Protein AF-0000000080285100 (afdb_homodimer)

Organism: Amycolatopsis orientalis (NCBI:txid31958)

Solvent-accessible surface area (backbone atoms only — not comparable to full-atom values): 20092 Å² total; per-residue (Å²): 123,63,63,65,52,51,52,46,51,37,67,71,36,55,68,57,44,50,50,52,52,52,50,51,52,49,51,52,52,52,50,51,52,36,52,51,51,33,49,56,53,40,70,64,38,73,32,70,24,59,34,95,81,46,25,34,36,27,28,20,37,60,83,51,47,75,78,46,59,47,65,32,79,60,44,73,74,43,55,62,70,54,43,34,51,50,49,54,51,20,46,50,55,18,34,23,49,33,34,60,53,48,50,50,47,42,40,73,52,50,50,79,58,61,50,66,63,49,51,51,56,40,49,52,39,34,68,76,28,53,66,69,76,63,75,59,67,72,69,70,70,66,70,76,72,73,75,72,77,78,64,73,76,75,80,81,74,78,77,77,81,75,79,78,75,82,80,81,82,74,82,80,80,135,124,63,63,64,53,53,53,45,50,38,67,70,37,55,67,59,44,50,51,51,50,51,52,50,52,49,50,52,51,52,51,52,51,36,52,50,50,32,48,55,52,40,70,64,39,71,32,70,25,58,34,94,81,47,24,34,35,27,29,21,35,61,83,51,46,76,78,44,60,48,63,33,79,58,45,73,74,43,55,62,69,55,44,34,50,50,48,55,50,21,46,50,54,18,32,23,50,34,33,60,53,47,50,49,47,42,41,73,53,51,48,78,57,62,51,66,62,48,51,51,55,40,50,53,40,33,69,76,28,52,68,69,76,62,74,62,66,73,69,72,70,68,69,78,72,74,75,73,74,78,65,74,76,71,80,79,71,76,76,76,78,75,79,77,74,79,78,78,82,81,79,86,83,135

Structure (mmCIF, N/CA/C/O backbone):
data_AF-0000000080285100-model_v1
#
loop_
_entity.id
_entity.type
_entity.pdbx_description
1 polymer 'YbaB/EbfC family DNA-binding protein'
#
loop_
_atom_site.group_PDB
_atom_site.id
_atom_site.type_symbol
_atom_site.label_atom_id
_atom_site.label_alt_id
_atom_site.label_comp_id
_atom_site.label_asym_id
_atom_site.label_entity_id
_atom_site.label_seq_id
_atom_site.pdbx_PDB_ins_code
_atom_site.Cartn_x
_atom_site.Cartn_y
_atom_site.Cartn_z
_atom_site.occupancy
_atom_site.B_iso_or_equiv
_atom_site.auth_seq_id
_atom_site.auth_comp_id
_atom_site.auth_asym_id
_atom_site.auth_atom_id
_atom_site.pdbx_PDB_model_num
ATOM 1 N N . MET A 1 1 ? -11.031 41.938 15.016 1 40.19 1 MET A N 1
ATOM 2 C CA . MET A 1 1 ? -11.031 42.688 16.266 1 40.19 1 MET A CA 1
ATOM 3 C C . MET A 1 1 ? -11.477 41.781 17.438 1 40.19 1 MET A C 1
ATOM 5 O O . MET A 1 1 ? -11.758 42.281 18.516 1 40.19 1 MET A O 1
ATOM 9 N N . THR A 1 2 ? -12.039 40.688 17.047 1 54.47 2 THR A N 1
ATOM 10 C CA . THR A 1 2 ? -12.531 39.625 17.891 1 54.47 2 THR A CA 1
ATOM 11 C C . THR A 1 2 ? -11.391 38.969 18.672 1 54.47 2 THR A C 1
ATOM 13 O O . THR A 1 2 ? -11.633 38.219 19.609 1 54.47 2 THR A O 1
ATOM 16 N N . GLY A 1 3 ? -10.227 39.25 18.203 1 52.66 3 GLY A N 1
ATOM 17 C CA . GLY A 1 3 ? -9.133 38.594 18.891 1 52.66 3 GLY A CA 1
ATOM 18 C C . GLY A 1 3 ? -8.945 39.031 20.328 1 52.66 3 GLY A C 1
ATOM 19 O O . GLY A 1 3 ? -8.812 38.219 21.234 1 52.66 3 GLY A O 1
ATOM 20 N N . ALA A 1 4 ? -8.812 40.344 20.516 1 61.62 4 ALA A N 1
ATOM 21 C CA . ALA A 1 4 ? -8.5 40.938 21.812 1 61.62 4 ALA A CA 1
ATOM 22 C C . ALA A 1 4 ? -9.656 40.75 22.797 1 61.62 4 ALA A C 1
ATOM 24 O O . ALA A 1 4 ? -9.445 40.5 23.969 1 61.62 4 ALA A O 1
ATOM 25 N N . ASN A 1 5 ? -10.844 40.844 22.25 1 61.03 5 ASN A N 1
ATOM 26 C CA . ASN A 1 5 ? -12.016 40.688 23.094 1 61.03 5 ASN A CA 1
ATOM 27 C C . ASN A 1 5 ? -12.203 39.219 23.516 1 61.03 5 ASN A C 1
ATOM 29 O O . ASN A 1 5 ? -12.648 38.938 24.625 1 61.03 5 ASN A O 1
ATOM 33 N N . GLY A 1 6 ? -11.891 38.25 22.641 1 59.62 6 GLY A N 1
ATOM 34 C CA . GLY A 1 6 ? -11.977 36.844 23 1 59.62 6 GLY A CA 1
ATOM 35 C C . GLY A 1 6 ? -11.031 36.438 24.125 1 59.62 6 GLY A C 1
ATOM 36 O O . GLY A 1 6 ? -11.445 35.781 25.078 1 59.62 6 GLY A O 1
ATOM 37 N N . LEU A 1 7 ? -9.781 36.938 24.047 1 63.34 7 LEU A N 1
ATOM 38 C CA . LEU A 1 7 ? -8.836 36.75 25.141 1 63.34 7 LEU A CA 1
ATOM 39 C C . LEU A 1 7 ? -9.289 37.531 26.391 1 63.34 7 LEU A C 1
ATOM 41 O O . LEU A 1 7 ? -9.109 37.031 27.5 1 63.34 7 LEU A O 1
ATOM 45 N N . GLY A 1 8 ? -9.742 38.625 26.125 1 69.19 8 GLY A N 1
ATOM 46 C CA . GLY A 1 8 ? -10.266 39.406 27.25 1 69.19 8 GLY A CA 1
ATOM 47 C C . GLY A 1 8 ? -11.391 38.688 27.984 1 69.19 8 GLY A C 1
ATOM 48 O O . GLY A 1 8 ? -11.422 38.688 29.219 1 69.19 8 GLY A O 1
ATOM 49 N N . GLU A 1 9 ? -12.312 38.188 27.203 1 65.62 9 GLU A N 1
ATOM 50 C CA . GLU A 1 9 ? -13.414 37.438 27.797 1 65.62 9 GLU A CA 1
ATOM 51 C C . GLU A 1 9 ? -12.914 36.156 28.438 1 65.62 9 GLU A C 1
ATOM 53 O O . GLU A 1 9 ? -13.406 35.75 29.484 1 65.62 9 GLU A O 1
ATOM 58 N N . LEU A 1 10 ? -11.891 35.469 27.891 1 64.62 10 LEU A N 1
ATOM 59 C CA . LEU A 1 10 ? -11.258 34.312 28.484 1 64.62 10 LEU A CA 1
ATOM 60 C C . LEU A 1 10 ? -10.555 34.656 29.797 1 64.62 10 LEU A C 1
ATOM 62 O O . LEU A 1 10 ? -10.586 33.875 30.75 1 64.62 10 LEU A O 1
ATOM 66 N N . MET A 1 11 ? -10.047 35.875 29.703 1 70.56 11 MET A N 1
ATOM 67 C CA . MET A 1 11 ? -9.383 36.406 30.891 1 70.56 11 MET A CA 1
ATOM 68 C C . MET A 1 11 ? -10.398 36.844 31.938 1 70.56 11 MET A C 1
ATOM 70 O O . MET A 1 11 ? -10.117 36.844 33.125 1 70.56 11 MET A O 1
ATOM 74 N N . ARG A 1 12 ? -11.648 37.125 31.438 1 75.69 12 ARG A N 1
ATOM 75 C CA . ARG A 1 12 ? -12.656 37.656 32.344 1 75.69 12 ARG A CA 1
ATOM 76 C C . ARG A 1 12 ? -13.305 36.531 33.156 1 75.69 12 ARG A C 1
ATOM 78 O O . ARG A 1 12 ? -13.656 36.719 34.312 1 75.69 12 ARG A O 1
ATOM 85 N N . ASP A 1 13 ? -13.383 35.188 32.469 1 86.94 13 ASP A N 1
ATOM 86 C CA . ASP A 1 13 ? -13.969 34.062 33.125 1 86.94 13 ASP A CA 1
ATOM 87 C C . ASP A 1 13 ? -13.094 32.812 32.969 1 86.94 13 ASP A C 1
ATOM 89 O O . ASP A 1 13 ? -13.398 31.938 32.125 1 86.94 13 ASP A O 1
ATOM 93 N N . PRO A 1 14 ? -12.031 32.75 33.719 1 87.12 14 PRO A N 1
ATOM 94 C CA . PRO A 1 14 ? -11.055 31.656 33.625 1 87.12 14 PRO A CA 1
ATOM 95 C C . PRO A 1 14 ? -11.688 30.281 33.812 1 87.12 14 PRO A C 1
ATOM 97 O O . PRO A 1 14 ? -11.25 29.312 33.188 1 87.12 14 PRO A O 1
ATOM 100 N N . ASP A 1 15 ? -12.797 30.312 34.594 1 90.25 15 ASP A N 1
ATOM 101 C CA . ASP A 1 15 ? -13.469 29.047 34.812 1 90.25 15 ASP A CA 1
ATOM 102 C C . ASP A 1 15 ? -14.164 28.547 33.531 1 90.25 15 ASP A C 1
ATOM 104 O O . ASP A 1 15 ? -14.117 27.359 33.219 1 90.25 15 ASP A O 1
ATOM 108 N N . GLU A 1 16 ? -14.734 29.453 32.781 1 90.12 16 GLU A N 1
ATOM 109 C CA . GLU A 1 16 ? -15.406 29.094 31.531 1 90.12 16 GLU A CA 1
ATOM 110 C C . GLU A 1 16 ? -14.398 28.703 30.469 1 90.12 16 GLU A C 1
ATOM 112 O O . GLU A 1 16 ? -14.633 27.766 29.703 1 90.12 16 GLU A O 1
ATOM 117 N N . ALA A 1 17 ? -13.305 29.359 30.531 1 89.12 17 ALA A N 1
ATOM 118 C CA . ALA A 1 17 ? -12.242 29.047 29.578 1 89.12 17 ALA A CA 1
ATOM 119 C C . ALA A 1 17 ? -11.695 27.641 29.812 1 89.12 17 ALA A C 1
ATOM 121 O O . ALA A 1 17 ? -11.461 26.891 28.875 1 89.12 17 ALA A O 1
ATOM 122 N N . GLN A 1 18 ? -11.641 27.359 31.125 1 91.5 18 GLN A N 1
ATOM 123 C CA . GLN A 1 18 ? -11.156 26.031 31.484 1 91.5 18 GLN A CA 1
ATOM 124 C C . GLN A 1 18 ? -12.148 24.953 31.078 1 91.5 18 GLN A C 1
ATOM 126 O O . GLN A 1 18 ? -11.75 23.891 30.578 1 91.5 18 GLN A O 1
ATOM 131 N N . ARG A 1 19 ? -13.406 25.234 31.172 1 92.06 19 ARG A N 1
ATOM 132 C CA . ARG A 1 19 ? -14.445 24.266 30.797 1 92.06 19 ARG A CA 1
ATOM 133 C C . ARG A 1 19 ? -14.469 24.031 29.297 1 92.06 19 ARG A C 1
AT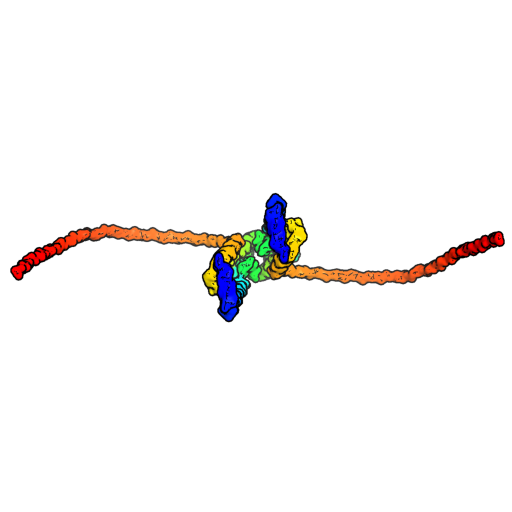OM 135 O O . ARG A 1 19 ? -14.609 22.891 28.844 1 92.06 19 ARG A O 1
ATOM 142 N N . LYS A 1 20 ? -14.289 25.094 28.562 1 91.62 20 LYS A N 1
ATOM 143 C CA . LYS A 1 20 ? -14.273 24.969 27.109 1 91.62 20 LYS A CA 1
ATOM 144 C C . LYS A 1 20 ? -13.055 24.188 26.641 1 91.62 20 LYS A C 1
ATOM 146 O O . LYS A 1 20 ? -13.148 23.375 25.703 1 91.62 20 LYS A O 1
ATOM 151 N N . LEU A 1 21 ? -11.922 24.406 27.281 1 93.12 21 LEU A N 1
ATOM 152 C CA . LEU A 1 21 ? -10.703 23.656 26.953 1 93.12 21 LEU A CA 1
ATOM 153 C C . LEU A 1 21 ? -10.875 22.172 27.266 1 93.12 21 LEU A C 1
ATOM 155 O O . LEU A 1 21 ? -10.43 21.328 26.484 1 93.12 21 LEU A O 1
ATOM 159 N N . ASP A 1 22 ? -11.516 21.922 28.375 1 94.5 22 ASP A N 1
ATOM 160 C CA . ASP A 1 22 ? -11.766 20.531 28.766 1 94.5 22 ASP A CA 1
ATOM 161 C C . ASP A 1 22 ? -12.688 19.828 27.766 1 94.5 22 ASP A C 1
ATOM 163 O O . ASP A 1 22 ? -12.453 18.672 27.406 1 94.5 22 ASP A O 1
ATOM 167 N N . GLN A 1 23 ? -13.648 20.594 27.312 1 93.56 23 GLN A N 1
ATOM 168 C CA . GLN A 1 23 ? -14.586 20.031 26.344 1 93.56 23 GLN A CA 1
ATOM 169 C C . GLN A 1 23 ? -13.891 19.781 25 1 93.56 23 GLN A C 1
ATOM 171 O O . GLN A 1 23 ? -14.148 18.766 24.359 1 93.56 23 GLN A O 1
ATOM 176 N N . TRP A 1 24 ? -13.039 20.672 24.641 1 93.19 24 TRP A N 1
ATOM 177 C CA . TRP A 1 24 ? -12.281 20.516 23.391 1 93.19 24 TRP A CA 1
ATOM 178 C C . TRP A 1 24 ? -11.352 19.297 23.469 1 93.19 24 TRP A C 1
ATOM 180 O O . TRP A 1 24 ? -11.297 18.5 22.547 1 93.19 24 TRP A O 1
ATOM 190 N N . ALA A 1 25 ? -10.711 19.078 24.578 1 94.81 25 ALA A N 1
ATOM 191 C CA . ALA A 1 25 ? -9.797 17.953 24.797 1 94.81 25 ALA A CA 1
ATOM 192 C C . ALA A 1 25 ? -10.547 16.625 24.75 1 94.81 25 ALA A C 1
ATOM 194 O O . ALA A 1 25 ? -10.062 15.656 24.156 1 94.81 25 ALA A O 1
ATOM 195 N N . GLU A 1 26 ? -11.695 16.688 25.312 1 94.44 26 GLU A N 1
ATOM 196 C CA . GLU A 1 26 ? -12.516 15.484 25.312 1 94.44 26 GLU A CA 1
ATOM 197 C C . GLU A 1 26 ? -12.992 15.148 23.906 1 94.44 26 GLU A C 1
ATOM 199 O O . GLU A 1 26 ? -13.023 13.977 23.516 1 94.44 26 GLU A O 1
ATOM 204 N N . GLY A 1 27 ? -13.367 16.188 23.172 1 92.19 27 GLY A N 1
ATOM 205 C CA . GLY A 1 27 ? -13.766 16 21.781 1 92.19 27 GLY A CA 1
ATOM 206 C C . GLY A 1 27 ? -12.664 15.422 20.922 1 92.19 27 GLY A C 1
ATOM 207 O O . GLY A 1 27 ? -12.898 14.508 20.125 1 92.19 27 GLY A O 1
ATOM 208 N N . LEU A 1 28 ? -11.477 15.906 21.156 1 93.12 28 LEU A N 1
ATOM 209 C CA . LEU A 1 28 ? -10.328 15.414 20.406 1 93.12 28 LEU A CA 1
ATOM 210 C C . LEU A 1 28 ? -10.023 13.969 20.766 1 93.12 28 LEU A C 1
ATOM 212 O O . LEU A 1 28 ? -9.695 13.164 19.891 1 93.12 28 LEU A O 1
ATOM 216 N N . GLN A 1 29 ? -10.133 13.664 22.016 1 94.75 29 GLN A N 1
ATOM 217 C CA . GLN A 1 29 ? -9.883 12.297 22.469 1 94.75 29 GLN A CA 1
ATOM 218 C C . GLN A 1 29 ? -10.906 11.328 21.891 1 94.75 29 GLN A C 1
ATOM 220 O O . GLN A 1 29 ? -10.555 10.234 21.453 1 94.75 29 GLN A O 1
ATOM 225 N N . ASN A 1 30 ? -12.117 11.789 21.875 1 93.75 30 ASN A N 1
ATOM 226 C CA . ASN A 1 30 ? -13.172 10.961 21.297 1 93.75 30 ASN A CA 1
ATOM 227 C C . ASN A 1 30 ? -12.953 10.719 19.812 1 93.75 30 ASN A C 1
ATOM 229 O O . ASN A 1 30 ? -13.148 9.609 19.312 1 93.75 30 ASN A O 1
ATOM 233 N N . LYS A 1 31 ? -12.586 11.719 19.125 1 91.5 31 LYS A N 1
ATOM 234 C CA . LYS A 1 31 ? -12.289 11.602 17.703 1 91.5 31 LYS A CA 1
ATOM 235 C C . LYS A 1 31 ? -11.109 10.664 17.469 1 91.5 31 LYS A C 1
ATOM 237 O O . LYS A 1 31 ? -11.164 9.805 16.578 1 91.5 31 LYS A O 1
ATOM 242 N N . ALA A 1 32 ? -10.078 10.773 18.25 1 93.88 32 ALA A N 1
ATOM 243 C CA . ALA A 1 32 ? -8.906 9.914 18.125 1 93.88 32 ALA A CA 1
ATOM 244 C C . ALA A 1 32 ? -9.273 8.445 18.328 1 93.88 32 ALA A C 1
ATOM 246 O O . ALA A 1 32 ? -8.758 7.574 17.625 1 93.88 32 ALA A O 1
ATOM 247 N N . GLU A 1 33 ? -10.141 8.195 19.203 1 95.12 33 GLU A N 1
ATOM 248 C CA . GLU A 1 33 ? -10.555 6.82 19.484 1 95.12 33 GLU A CA 1
ATOM 249 C C . GLU A 1 33 ? -11.359 6.242 18.312 1 95.12 33 GLU A C 1
ATOM 251 O O . GLU A 1 33 ? -11.219 5.062 17.984 1 95.12 33 GLU A O 1
ATOM 256 N N . ARG A 1 34 ? -12.141 7.113 17.719 1 93.81 34 ARG A N 1
ATOM 257 C CA . ARG A 1 34 ? -12.938 6.652 16.578 1 93.81 34 ARG A CA 1
ATOM 258 C C . ARG A 1 34 ? -12.039 6.352 15.383 1 93.81 34 ARG A C 1
ATOM 260 O O . ARG A 1 34 ? -12.258 5.367 14.672 1 93.81 34 ARG A O 1
ATOM 267 N N . TYR A 1 35 ? -11.086 7.141 15.148 1 93.94 35 TYR A N 1
ATOM 268 C CA . TYR A 1 35 ? -10.141 6.895 14.07 1 93.94 35 TYR A CA 1
ATOM 269 C C . TYR A 1 35 ? -9.344 5.617 14.32 1 93.94 35 TYR A C 1
ATOM 271 O O . TYR A 1 35 ? -9.086 4.848 13.391 1 93.94 35 TYR A O 1
ATOM 279 N N . ALA A 1 36 ? -8.961 5.418 15.57 1 95.69 36 ALA A N 1
ATOM 280 C CA . ALA A 1 36 ? -8.227 4.203 15.922 1 95.69 36 ALA A CA 1
ATOM 281 C C . ALA A 1 36 ? -9.078 2.961 15.68 1 95.69 36 ALA A C 1
ATOM 283 O O . ALA A 1 36 ? -8.578 1.952 15.172 1 95.69 36 ALA A O 1
ATOM 284 N N . ALA A 1 37 ? -10.289 3.086 15.953 1 95.62 37 ALA A N 1
ATOM 285 C CA . ALA A 1 37 ? -11.203 1.969 15.727 1 95.62 37 ALA A CA 1
ATOM 286 C C . ALA A 1 37 ? -11.383 1.697 14.234 1 95.62 37 ALA A C 1
ATOM 288 O O . ALA A 1 37 ? -11.406 0.541 13.805 1 95.62 37 ALA A O 1
ATOM 289 N N . ALA A 1 38 ? -11.516 2.762 13.438 1 94.81 38 ALA A N 1
ATOM 290 C CA . ALA A 1 38 ? -11.617 2.621 11.984 1 94.81 38 ALA A CA 1
ATOM 291 C C . ALA A 1 38 ? -10.375 1.958 11.406 1 94.81 38 ALA A C 1
ATOM 293 O O . ALA A 1 38 ? -10.469 1.099 10.531 1 94.81 38 ALA A O 1
ATOM 294 N N . GLN A 1 39 ? -9.266 2.357 11.914 1 95.25 39 GLN A N 1
ATOM 295 C CA . GLN A 1 39 ? -8 1.787 11.461 1 95.25 39 GLN A CA 1
ATOM 296 C C . GLN A 1 39 ? -7.926 0.296 11.781 1 95.25 39 GLN A C 1
ATOM 298 O O . GLN A 1 39 ? -7.543 -0.507 10.93 1 95.25 39 GLN A O 1
ATOM 303 N N . GLU A 1 40 ? -8.258 -0.087 12.93 1 96.62 40 GLU A N 1
ATOM 304 C CA . GLU A 1 40 ? -8.234 -1.491 13.328 1 96.62 40 GLU A CA 1
ATOM 305 C C . GLU A 1 40 ? -9.172 -2.328 12.461 1 96.62 40 GLU A C 1
ATOM 307 O O . GLU A 1 40 ? -8.805 -3.422 12.023 1 96.62 40 GLU A O 1
ATOM 312 N N . ARG A 1 41 ? -10.281 -1.782 12.195 1 97.06 41 ARG A N 1
ATOM 313 C CA . ARG A 1 41 ? -11.242 -2.49 11.352 1 97.06 41 ARG A CA 1
ATOM 314 C C . ARG A 1 41 ? -10.727 -2.609 9.922 1 97.06 41 ARG A C 1
ATOM 316 O O . ARG A 1 41 ? -10.898 -3.652 9.281 1 97.06 41 ARG A O 1
ATOM 323 N N . THR A 1 42 ? -10.164 -1.518 9.453 1 97.12 42 THR A N 1
ATOM 324 C CA . THR A 1 42 ? -9.594 -1.531 8.109 1 97.12 42 THR A CA 1
ATOM 325 C C . THR A 1 42 ? -8.5 -2.586 7.996 1 97.12 42 THR A C 1
ATOM 327 O O . THR A 1 42 ? -8.422 -3.303 6.996 1 97.12 42 THR A O 1
ATOM 330 N N . GLU A 1 43 ? -7.672 -2.734 9.031 1 95.75 43 GLU A N 1
ATOM 331 C CA . GLU A 1 43 ? -6.559 -3.676 9.023 1 95.75 43 GLU A CA 1
ATOM 332 C C . GLU A 1 43 ? -7.055 -5.117 9 1 95.75 43 GLU A C 1
ATOM 334 O O . GLU A 1 43 ? -6.324 -6.027 8.602 1 95.75 43 GLU A O 1
ATOM 339 N N . GLN A 1 44 ? -8.25 -5.336 9.344 1 96.69 44 GLN A N 1
ATOM 340 C CA . GLN A 1 44 ? -8.805 -6.684 9.438 1 96.69 44 GLN A CA 1
ATOM 341 C C . GLN A 1 44 ? -9.586 -7.043 8.172 1 96.69 44 GLN A C 1
ATOM 343 O O . GLN A 1 44 ? -10.023 -8.18 8.016 1 96.69 44 GLN A O 1
ATOM 348 N N . LEU A 1 45 ? -9.734 -6.113 7.328 1 97.69 45 LEU A N 1
ATOM 349 C CA . LEU A 1 45 ? -10.477 -6.371 6.098 1 97.69 45 LEU A CA 1
ATOM 350 C C . LEU A 1 45 ? -9.797 -7.453 5.27 1 97.69 45 LEU A C 1
ATOM 352 O O . LEU A 1 45 ? -8.562 -7.496 5.184 1 97.69 45 LEU A O 1
ATOM 356 N N . ARG A 1 46 ? -10.594 -8.344 4.758 1 98.56 46 ARG A N 1
ATOM 357 C CA . ARG A 1 46 ? -10.188 -9.352 3.789 1 98.56 46 ARG A CA 1
ATOM 358 C C . ARG A 1 46 ? -11.141 -9.398 2.604 1 98.56 46 ARG A C 1
ATOM 360 O O . ARG A 1 46 ? -12.359 -9.508 2.783 1 98.56 46 ARG A O 1
ATOM 367 N N . LEU A 1 47 ? -10.586 -9.203 1.477 1 98.12 47 LEU A N 1
ATOM 368 C CA . LEU A 1 47 ? -11.359 -9.289 0.245 1 98.12 47 LEU A CA 1
ATOM 369 C C . LEU A 1 47 ? -10.922 -10.484 -0.589 1 98.12 47 LEU A C 1
ATOM 371 O O . LEU A 1 47 ? -9.727 -10.711 -0.775 1 98.12 47 LEU A O 1
ATOM 375 N N . THR A 1 48 ? -11.953 -11.234 -1.047 1 98.44 48 THR A N 1
ATOM 376 C CA . THR A 1 48 ? -11.664 -12.438 -1.813 1 98.44 48 THR A CA 1
ATOM 377 C C . THR A 1 48 ? -12.312 -12.375 -3.193 1 98.44 48 THR A C 1
ATOM 379 O O . THR A 1 48 ? -13.445 -11.914 -3.33 1 98.44 48 THR A O 1
ATOM 382 N N . ALA A 1 49 ? -11.555 -12.758 -4.164 1 97.88 49 ALA A N 1
ATOM 383 C CA . ALA A 1 49 ? -12.07 -12.953 -5.516 1 97.88 49 ALA A CA 1
ATOM 384 C C . ALA A 1 49 ? -11.695 -14.328 -6.055 1 97.88 49 ALA A C 1
ATOM 386 O O . ALA A 1 49 ? -10.695 -14.922 -5.629 1 97.88 49 ALA A O 1
ATOM 387 N N . SER A 1 50 ? -12.5 -14.781 -6.957 1 98 50 SER A N 1
ATOM 388 C CA . SER A 1 50 ? -12.242 -16.047 -7.633 1 98 50 SER A CA 1
ATOM 389 C C . SER A 1 50 ? -12.297 -15.883 -9.148 1 98 50 SER A C 1
ATOM 391 O O . SER A 1 50 ? -13.062 -15.062 -9.664 1 98 50 SER A O 1
ATOM 393 N N . SER A 1 51 ? -11.445 -16.688 -9.711 1 96.94 51 SER A N 1
ATOM 394 C CA . SER A 1 51 ? -11.57 -16.766 -11.164 1 96.94 51 SER A CA 1
ATOM 395 C C . SER A 1 51 ? -12.922 -17.328 -11.57 1 96.94 51 SER A C 1
ATOM 397 O O . SER A 1 51 ? -13.57 -18.031 -10.789 1 96.94 51 SER A O 1
ATOM 399 N N . GLN A 1 52 ? -13.391 -17.031 -12.734 1 91.81 52 GLN A N 1
ATOM 400 C CA . GLN A 1 52 ? -14.711 -17.422 -13.203 1 91.81 52 GLN A CA 1
ATOM 401 C C . GLN A 1 52 ? -14.883 -18.938 -13.148 1 91.81 52 GLN A C 1
ATOM 403 O O . GLN A 1 52 ? -15.953 -19.438 -12.789 1 91.81 52 GLN A O 1
ATOM 408 N N . ASP A 1 53 ? -13.867 -19.688 -13.352 1 94.69 53 ASP A N 1
ATOM 409 C CA . ASP A 1 53 ? -13.961 -21.141 -13.406 1 94.69 53 ASP A CA 1
ATOM 410 C C . ASP A 1 53 ? -13.539 -21.766 -12.078 1 94.69 53 ASP A C 1
ATOM 412 O O . ASP A 1 53 ? -13.398 -22.984 -11.977 1 94.69 53 ASP A O 1
ATOM 416 N N . GLY A 1 54 ? -13.227 -20.953 -11.141 1 96.12 54 GLY A N 1
ATOM 417 C CA . GLY A 1 54 ? -12.906 -21.422 -9.805 1 96.12 54 GLY A CA 1
ATOM 418 C C . GLY A 1 54 ? -11.484 -21.953 -9.688 1 96.12 54 GLY A C 1
ATOM 419 O O . GLY A 1 54 ? -11.125 -22.547 -8.672 1 96.12 54 GLY A O 1
ATOM 420 N N . ALA A 1 55 ? -10.68 -21.781 -10.648 1 97.62 55 ALA A N 1
ATOM 421 C CA . ALA A 1 55 ? -9.32 -22.297 -10.664 1 97.62 55 ALA A CA 1
ATOM 422 C C . ALA A 1 55 ? -8.438 -21.578 -9.648 1 97.62 55 ALA A C 1
ATOM 424 O O . ALA A 1 55 ? -7.504 -22.156 -9.102 1 97.62 55 ALA A O 1
ATOM 425 N N . VAL A 1 56 ? -8.734 -20.297 -9.445 1 98.62 56 VAL A N 1
ATOM 426 C CA . VAL A 1 56 ? -7.902 -19.453 -8.594 1 98.62 56 VAL A CA 1
ATOM 427 C C . VAL A 1 56 ? -8.781 -18.672 -7.621 1 98.62 56 VAL A C 1
ATOM 429 O O . VAL A 1 56 ? -9.797 -18.094 -8.023 1 98.62 56 VAL A O 1
ATOM 432 N N . LYS A 1 57 ? -8.43 -18.672 -6.41 1 98.88 57 LYS A N 1
ATOM 433 C CA . LYS A 1 57 ? -9.031 -17.844 -5.367 1 98.88 57 LYS A CA 1
ATOM 434 C C . LYS A 1 57 ? -7.969 -17.047 -4.613 1 98.88 57 LYS A C 1
ATOM 436 O O . LYS A 1 57 ? -7.008 -17.625 -4.098 1 98.88 57 LYS A O 1
ATOM 441 N N . VAL A 1 58 ? -8.156 -15.742 -4.539 1 98.81 58 VAL A N 1
ATOM 442 C CA . VAL A 1 58 ? -7.172 -14.867 -3.914 1 98.81 58 VAL A CA 1
ATOM 443 C C . VAL A 1 58 ? -7.836 -14.039 -2.818 1 98.81 58 VAL A C 1
ATOM 445 O O . VAL A 1 58 ? -8.945 -13.539 -2.998 1 98.81 58 VAL A O 1
ATOM 448 N N . THR A 1 59 ? -7.18 -13.922 -1.696 1 98.81 59 THR A N 1
ATOM 449 C CA . THR A 1 59 ? -7.59 -13.031 -0.619 1 98.81 59 THR A CA 1
ATOM 450 C C . THR A 1 59 ? -6.547 -11.938 -0.394 1 98.81 59 THR A C 1
ATOM 452 O O . THR A 1 59 ? -5.348 -12.219 -0.352 1 98.81 59 THR A O 1
ATOM 455 N N . VAL A 1 60 ? -7.047 -10.672 -0.28 1 98.25 60 VAL A N 1
ATOM 456 C CA . VAL A 1 60 ? -6.137 -9.547 -0.053 1 98.25 60 VAL A CA 1
ATOM 457 C C . VAL A 1 60 ? -6.598 -8.75 1.164 1 98.25 60 VAL A C 1
ATOM 459 O O . VAL A 1 60 ? -7.758 -8.836 1.57 1 98.25 60 VAL A O 1
ATOM 462 N N . GLY A 1 61 ? -5.676 -8.031 1.767 1 96.88 61 GLY A N 1
ATOM 463 C CA . GLY A 1 61 ? -5.996 -7.059 2.799 1 96.88 61 GLY A CA 1
ATOM 464 C C . GLY A 1 61 ? -6.328 -5.688 2.242 1 96.88 61 GLY A C 1
ATOM 465 O O . GLY A 1 61 ? -6.297 -5.48 1.026 1 96.88 61 GLY A O 1
ATOM 466 N N . ALA A 1 62 ? -6.531 -4.805 3.154 1 95.62 62 ALA A N 1
ATOM 467 C CA . ALA A 1 62 ? -6.906 -3.441 2.789 1 95.62 62 ALA A CA 1
ATOM 468 C C . ALA A 1 62 ? -5.754 -2.721 2.098 1 95.62 62 ALA A C 1
ATOM 470 O O . ALA A 1 62 ? -5.965 -1.729 1.394 1 95.62 62 ALA A O 1
ATOM 471 N N . ASP A 1 63 ? -4.539 -3.184 2.34 1 93 63 ASP A N 1
ATOM 472 C CA . ASP A 1 63 ? -3.369 -2.561 1.731 1 93 63 ASP A CA 1
ATOM 473 C C . ASP A 1 63 ? -3.082 -3.156 0.355 1 93 63 ASP A C 1
ATOM 475 O O . ASP A 1 63 ? -2.135 -2.746 -0.319 1 93 63 ASP A O 1
ATOM 479 N N . GLY A 1 64 ? -3.836 -4.113 -0.018 1 95.19 64 GLY A N 1
ATOM 480 C CA . GLY A 1 64 ? -3.697 -4.742 -1.322 1 95.19 64 GLY A CA 1
ATOM 481 C C . GLY A 1 64 ? -2.764 -5.938 -1.312 1 95.19 64 GLY A C 1
ATOM 482 O O . GLY A 1 64 ? -2.611 -6.625 -2.324 1 95.19 64 GLY A O 1
ATOM 483 N N . GLY A 1 65 ? -2.1 -6.227 -0.215 1 95.31 65 GLY A N 1
ATOM 484 C CA . GLY A 1 65 ? -1.24 -7.395 -0.113 1 95.31 65 GLY A CA 1
ATOM 485 C C . GLY A 1 65 ? -2.008 -8.703 -0.106 1 95.31 65 GLY A C 1
ATOM 486 O O . GLY A 1 65 ? -3.053 -8.812 0.541 1 95.31 65 GLY A O 1
ATOM 487 N N . VAL A 1 66 ? -1.472 -9.641 -0.806 1 97.56 66 VAL A N 1
ATOM 488 C CA . VAL A 1 66 ? -2.107 -10.953 -0.86 1 97.56 66 VAL A CA 1
ATOM 489 C C . VAL A 1 66 ? -1.863 -11.695 0.449 1 97.56 66 VAL A C 1
ATOM 491 O O . VAL A 1 66 ? -0.717 -11.859 0.873 1 97.56 66 VAL A O 1
ATOM 494 N N . THR A 1 67 ? -2.943 -12.195 1.085 1 96.56 67 THR A N 1
ATOM 495 C CA . THR A 1 67 ? -2.828 -12.883 2.365 1 96.56 67 THR A CA 1
ATOM 496 C C . THR A 1 67 ? -3.094 -14.375 2.197 1 96.56 67 THR A C 1
ATOM 498 O O . THR A 1 67 ? -2.717 -15.18 3.055 1 96.56 67 THR A O 1
ATOM 501 N N . ASP A 1 68 ? -3.805 -14.68 1.084 1 98.31 68 ASP A N 1
ATOM 502 C CA . ASP A 1 68 ? -4.082 -16.094 0.815 1 98.31 68 ASP A CA 1
ATOM 503 C C . ASP A 1 68 ? -4.273 -16.328 -0.68 1 98.31 68 ASP A C 1
ATOM 505 O O . ASP A 1 68 ? -4.734 -15.453 -1.405 1 98.31 68 ASP A O 1
ATOM 509 N N . LEU A 1 69 ? -3.938 -17.531 -1.108 1 98.81 69 LEU A N 1
ATOM 510 C CA . LEU A 1 69 ? -4.059 -18.016 -2.48 1 98.81 69 LEU A CA 1
ATOM 511 C C . LEU A 1 69 ? -4.406 -19.5 -2.506 1 98.81 69 LEU A C 1
ATOM 513 O O . LEU A 1 69 ? -3.684 -20.312 -1.936 1 98.81 69 LEU A O 1
ATOM 517 N N . GLU A 1 70 ? -5.484 -19.812 -3.178 1 98.69 70 GLU A N 1
ATOM 518 C CA . GLU A 1 70 ? -5.934 -21.203 -3.291 1 98.69 70 GLU A CA 1
ATOM 519 C C . GLU A 1 70 ? -6.23 -21.562 -4.742 1 98.69 70 GLU A C 1
ATOM 521 O O . GLU A 1 70 ? -6.633 -20.719 -5.535 1 98.69 70 GLU A O 1
ATOM 526 N N . PHE A 1 71 ? -6.086 -22.859 -4.953 1 98.38 71 PHE A N 1
ATOM 527 C CA . PHE A 1 71 ? -6.363 -23.344 -6.297 1 98.38 71 PHE A CA 1
ATOM 528 C C . PHE A 1 71 ? -7.473 -24.391 -6.273 1 98.38 71 PHE A C 1
ATOM 530 O O . PHE A 1 71 ? -7.527 -25.219 -5.363 1 98.38 71 PHE A O 1
ATOM 537 N N . GLY A 1 72 ? -8.258 -24.297 -7.277 1 97.12 72 GLY A N 1
ATOM 538 C CA . GLY A 1 72 ? -9.125 -25.406 -7.613 1 97.12 72 GLY A CA 1
ATOM 539 C C . GLY A 1 72 ? -8.492 -26.391 -8.586 1 97.12 72 GLY A C 1
ATOM 540 O O . GLY A 1 72 ? -7.434 -26.109 -9.156 1 97.12 72 GLY A O 1
ATOM 541 N N . GLY A 1 73 ? -9.156 -27.516 -8.773 1 95.19 73 GLY A N 1
ATOM 542 C CA . GLY A 1 73 ? -8.609 -28.562 -9.617 1 95.19 73 GLY A CA 1
ATOM 543 C C . GLY A 1 73 ? -8.367 -28.125 -11.039 1 95.19 73 GLY A C 1
ATOM 544 O O . GLY A 1 73 ? -7.441 -28.609 -11.703 1 95.19 73 GLY A O 1
ATOM 545 N N . LYS A 1 74 ? -9.156 -27.219 -11.477 1 95.56 74 LYS A N 1
ATOM 546 C CA . LYS A 1 74 ? -9.047 -26.734 -12.852 1 95.56 74 LYS A CA 1
ATOM 547 C C . LYS A 1 74 ? -7.703 -26.047 -13.094 1 95.56 74 LYS A C 1
ATOM 549 O O . LYS A 1 74 ? -7.242 -25.969 -14.234 1 95.56 74 LYS A O 1
ATOM 554 N N . ALA A 1 75 ? -7.078 -25.562 -12.062 1 96.81 75 ALA A N 1
ATOM 555 C CA . ALA A 1 75 ? -5.793 -24.891 -12.195 1 96.81 75 ALA A CA 1
ATOM 556 C C . ALA A 1 75 ? -4.746 -25.812 -12.812 1 96.81 75 ALA A C 1
ATOM 558 O O . ALA A 1 75 ? -3.828 -25.359 -13.492 1 96.81 75 ALA A O 1
ATOM 559 N N . ARG A 1 76 ? -4.934 -27.109 -12.664 1 94.81 76 ARG A N 1
ATOM 560 C CA . ARG A 1 76 ? -3.969 -28.078 -13.156 1 94.81 76 ARG A CA 1
ATOM 561 C C . ARG A 1 76 ? -4.031 -28.203 -14.68 1 94.81 76 ARG A C 1
AT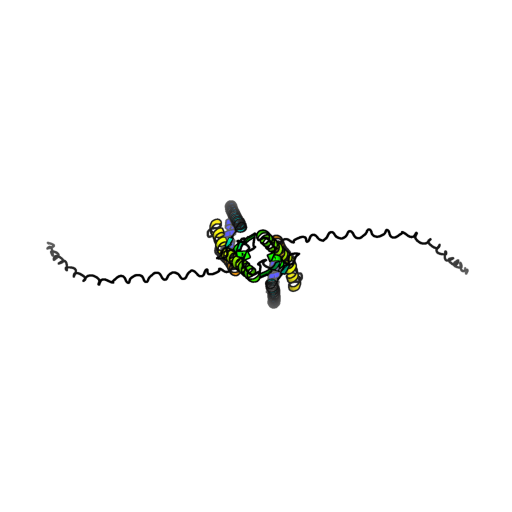OM 563 O O . ARG A 1 76 ? -3.088 -28.672 -15.312 1 94.81 76 ARG A O 1
ATOM 570 N N . THR A 1 77 ? -5.121 -27.844 -15.18 1 94.94 77 THR A N 1
ATOM 571 C CA . THR A 1 77 ? -5.309 -28.016 -16.625 1 94.94 77 THR A CA 1
ATOM 572 C C . THR A 1 77 ? -4.746 -26.812 -17.391 1 94.94 77 THR A C 1
ATOM 574 O O . THR A 1 77 ? -4.59 -26.875 -18.609 1 94.94 77 THR A O 1
ATOM 577 N N . TYR A 1 78 ? -4.359 -25.734 -16.672 1 95.44 78 TYR A N 1
ATOM 578 C CA . TYR A 1 78 ? -3.836 -24.531 -17.328 1 95.44 78 TYR A CA 1
ATOM 579 C C . TYR A 1 78 ? -2.363 -24.719 -17.672 1 95.44 78 TYR A C 1
ATOM 581 O O . TYR A 1 78 ? -1.587 -25.25 -16.891 1 95.44 78 TYR A O 1
ATOM 589 N N . PRO A 1 79 ? -2.029 -24.188 -18.906 1 96.75 79 PRO A N 1
ATOM 590 C CA . PRO A 1 79 ? -0.599 -23.922 -19.062 1 96.75 79 PRO A CA 1
ATOM 591 C C . PRO A 1 79 ? -0.061 -22.922 -18.047 1 96.75 79 PRO A C 1
ATOM 593 O O . PRO A 1 79 ? -0.808 -22.062 -17.562 1 96.75 79 PRO A O 1
ATOM 596 N N . LEU A 1 80 ? 1.181 -22.984 -17.766 1 96.75 80 LEU A N 1
ATOM 597 C CA . LEU A 1 80 ? 1.781 -22.172 -16.719 1 96.75 80 LEU A CA 1
ATOM 598 C C . LEU A 1 80 ? 1.607 -20.688 -17 1 96.75 80 LEU A C 1
ATOM 600 O O . LEU A 1 80 ? 1.347 -19.906 -16.094 1 96.75 80 LEU A O 1
ATOM 604 N N . GLU A 1 81 ? 1.729 -20.312 -18.203 1 97 81 GLU A N 1
ATOM 605 C CA . GLU A 1 81 ? 1.549 -18.906 -18.562 1 97 81 GLU A CA 1
ATOM 606 C C . GLU A 1 81 ? 0.115 -18.453 -18.312 1 97 81 GLU A C 1
ATOM 608 O O . GLU A 1 81 ? -0.112 -17.344 -17.844 1 97 81 GLU A O 1
ATOM 613 N N . GLU A 1 82 ? -0.803 -19.312 -18.625 1 97.38 82 GLU A N 1
ATOM 614 C CA . GLU A 1 82 ? -2.209 -19 -18.391 1 97.38 82 GLU A CA 1
ATOM 615 C C . GLU A 1 82 ? -2.52 -18.953 -16.891 1 97.38 82 GLU A C 1
ATOM 617 O O . GLU A 1 82 ? -3.289 -18.109 -16.438 1 97.38 82 GLU A O 1
ATOM 622 N N . LEU A 1 83 ? -1.949 -19.844 -16.156 1 97.69 83 LEU A N 1
ATOM 623 C CA . LEU A 1 83 ? -2.137 -19.828 -14.719 1 97.69 83 LEU A CA 1
ATOM 624 C C . LEU A 1 83 ? -1.641 -18.516 -14.109 1 97.69 83 LEU A C 1
ATOM 626 O O . LEU A 1 83 ? -2.32 -17.922 -13.281 1 97.69 83 LEU A O 1
ATOM 630 N N . SER A 1 84 ? -0.479 -18.094 -14.562 1 98.38 84 SER A N 1
ATOM 631 C CA . SER A 1 84 ? 0.073 -16.812 -14.109 1 98.38 84 SER A CA 1
ATOM 632 C C . SER A 1 84 ? -0.887 -15.664 -14.398 1 98.38 84 SER A C 1
ATOM 634 O O . SER A 1 84 ? -1.145 -14.836 -13.523 1 98.38 84 SER A O 1
ATOM 636 N N . ARG A 1 85 ? -1.415 -15.633 -15.555 1 98 85 ARG A N 1
ATOM 637 C CA . ARG A 1 85 ? -2.34 -14.578 -15.945 1 98 85 ARG A CA 1
ATOM 638 C C . ARG A 1 85 ? -3.605 -14.609 -15.094 1 98 85 ARG A C 1
ATOM 640 O O . ARG A 1 85 ? -4.09 -13.562 -14.656 1 98 85 ARG A O 1
ATOM 647 N N . GLN A 1 86 ? -4.105 -15.805 -14.883 1 97.88 86 GLN A N 1
ATOM 648 C CA . GLN A 1 86 ? -5.324 -15.945 -14.094 1 97.88 86 GLN A CA 1
ATOM 649 C C . GLN A 1 86 ? -5.098 -15.508 -12.648 1 97.88 86 GLN A C 1
ATOM 651 O O . GLN A 1 86 ? -5.965 -14.867 -12.047 1 97.88 86 GLN A O 1
ATOM 656 N N . ILE A 1 87 ? -3.943 -15.844 -12.125 1 98.56 87 ILE A N 1
ATOM 657 C CA . ILE A 1 87 ? -3.621 -15.445 -10.758 1 98.56 87 ILE A CA 1
ATOM 658 C C . ILE A 1 87 ? -3.578 -13.922 -10.664 1 98.56 87 ILE A C 1
ATOM 660 O O . ILE A 1 87 ? -4.219 -13.328 -9.789 1 98.56 87 ILE A O 1
ATOM 664 N N . LEU A 1 88 ? -2.865 -13.305 -11.617 1 98.31 88 LEU A N 1
ATOM 665 C CA . LEU A 1 88 ? -2.717 -11.852 -11.594 1 98.31 88 LEU A CA 1
ATOM 666 C C . LEU A 1 88 ? -4.062 -11.164 -11.789 1 98.31 88 LEU A C 1
ATOM 668 O O . LEU A 1 88 ? -4.367 -10.172 -11.125 1 98.31 88 LEU A O 1
ATOM 672 N N . GLN A 1 89 ? -4.859 -11.695 -12.656 1 97.5 89 GLN A N 1
ATOM 673 C CA . GLN A 1 89 ? -6.184 -11.133 -12.898 1 97.5 89 GLN A CA 1
ATOM 674 C C . GLN A 1 89 ? -7.066 -11.25 -11.656 1 97.5 89 GLN A C 1
ATOM 676 O O . GLN A 1 89 ? -7.77 -10.305 -11.297 1 97.5 89 GLN A O 1
ATOM 681 N N . THR A 1 90 ? -7.012 -12.367 -11.039 1 97.94 90 THR A N 1
ATOM 682 C CA . THR A 1 90 ? -7.832 -12.594 -9.859 1 97.94 90 THR A CA 1
ATOM 683 C C . THR A 1 90 ? -7.359 -11.727 -8.695 1 97.94 90 THR A C 1
ATOM 685 O O . THR A 1 90 ? -8.172 -11.242 -7.906 1 97.94 90 THR A O 1
ATOM 688 N N . MET A 1 91 ? -6.035 -11.516 -8.609 1 97.81 91 MET A N 1
ATOM 689 C CA . MET A 1 91 ? -5.492 -10.578 -7.633 1 97.81 91 MET A CA 1
ATOM 690 C C . MET A 1 91 ? -6.059 -9.18 -7.844 1 97.81 91 MET A C 1
ATOM 692 O O . MET A 1 91 ? -6.504 -8.539 -6.891 1 97.81 91 MET A O 1
ATOM 696 N N . HIS A 1 92 ? -6.09 -8.781 -9.055 1 96.56 92 HIS A N 1
ATOM 697 C CA . HIS A 1 92 ? -6.613 -7.457 -9.383 1 96.56 92 HIS A CA 1
ATOM 698 C C . HIS A 1 92 ? -8.094 -7.352 -9.039 1 96.56 92 HIS A C 1
ATOM 700 O O . HIS A 1 92 ? -8.547 -6.328 -8.523 1 96.56 92 HIS A O 1
ATOM 706 N N . GLN A 1 93 ? -8.773 -8.398 -9.289 1 96.94 93 GLN A N 1
ATOM 707 C CA . GLN A 1 93 ? -10.195 -8.43 -8.969 1 96.94 93 GLN A CA 1
ATOM 708 C C . GLN A 1 93 ? -10.43 -8.297 -7.465 1 96.94 93 GLN A C 1
ATOM 710 O O . GLN A 1 93 ? -11.312 -7.555 -7.027 1 96.94 93 GLN A O 1
ATOM 715 N N . ALA A 1 94 ? -9.648 -8.992 -6.723 1 97.69 94 ALA A N 1
ATOM 716 C CA . ALA A 1 94 ? -9.758 -8.906 -5.27 1 97.69 94 ALA A CA 1
ATOM 717 C C . ALA A 1 94 ? -9.43 -7.5 -4.777 1 97.69 94 ALA A C 1
ATOM 719 O O . ALA A 1 94 ? -10.102 -6.98 -3.881 1 97.69 94 ALA A O 1
ATOM 720 N N . GLN A 1 95 ? -8.461 -6.852 -5.379 1 97.62 95 GLN A N 1
ATOM 721 C CA . GLN A 1 95 ? -7.977 -5.539 -4.957 1 97.62 95 GLN A CA 1
ATOM 722 C C . GLN A 1 95 ? -8.961 -4.441 -5.344 1 97.62 95 GLN A C 1
ATOM 724 O O . GLN A 1 95 ? -9.047 -3.41 -4.672 1 97.62 95 GLN A O 1
ATOM 729 N N . ALA A 1 96 ? -9.781 -4.676 -6.383 1 96.5 96 ALA A N 1
ATOM 730 C CA . ALA A 1 96 ? -10.688 -3.664 -6.93 1 96.5 96 ALA A CA 1
ATOM 731 C C . ALA A 1 96 ? -11.758 -3.279 -5.914 1 96.5 96 ALA A C 1
ATOM 733 O O . ALA A 1 96 ? -12.312 -2.182 -5.98 1 96.5 96 ALA A O 1
ATOM 734 N N . GLY A 1 97 ? -11.969 -4.102 -4.961 1 95.38 97 GLY A N 1
ATOM 735 C CA . GLY A 1 97 ? -13 -3.834 -3.971 1 95.38 97 GLY A CA 1
ATOM 736 C C . GLY A 1 97 ? -12.477 -3.098 -2.752 1 95.38 97 GLY A C 1
ATOM 737 O O . GLY A 1 97 ? -13.258 -2.709 -1.876 1 95.38 97 GLY A O 1
ATOM 738 N N . ILE A 1 98 ? -11.234 -2.797 -2.684 1 97.31 98 ILE A N 1
ATOM 739 C CA . ILE A 1 98 ? -10.602 -2.311 -1.461 1 97.31 98 ILE A CA 1
ATOM 740 C C . ILE A 1 98 ? -11.141 -0.919 -1.123 1 97.31 98 ILE A C 1
ATOM 742 O O . ILE A 1 98 ? -11.578 -0.674 0.002 1 97.31 98 ILE A O 1
ATOM 746 N N . ALA A 1 99 ? -11.148 -0.029 -2.111 1 96.56 99 ALA A N 1
ATOM 747 C CA . ALA A 1 99 ? -11.555 1.351 -1.86 1 96.56 99 ALA A CA 1
ATOM 748 C C . ALA A 1 99 ? -12.977 1.412 -1.312 1 96.56 99 ALA A C 1
ATOM 750 O O . ALA A 1 99 ? -13.25 2.133 -0.348 1 96.56 99 ALA A O 1
ATOM 751 N N . ASN A 1 100 ? -13.859 0.645 -1.823 1 96 100 ASN A N 1
ATOM 752 C CA . ASN A 1 100 ? -15.258 0.63 -1.397 1 96 100 ASN A CA 1
ATOM 753 C C . ASN A 1 100 ? -15.406 0.076 0.017 1 96 100 ASN A C 1
ATOM 755 O O . ASN A 1 100 ? -16.156 0.622 0.826 1 96 100 ASN A O 1
ATOM 759 N N . GLN A 1 101 ? -14.688 -0.971 0.275 1 97 101 GLN A N 1
ATOM 760 C CA . GLN A 1 101 ? -14.789 -1.573 1.6 1 97 101 GLN A CA 1
ATOM 761 C C . GLN A 1 101 ? -14.219 -0.645 2.67 1 97 101 GLN A C 1
ATOM 763 O O . GLN A 1 101 ? -14.797 -0.519 3.756 1 97 101 GLN A O 1
ATOM 768 N N . VAL A 1 102 ? -13.148 0.027 2.391 1 96.94 102 VAL A N 1
ATOM 769 C CA . VAL A 1 102 ? -12.562 0.967 3.338 1 96.94 102 VAL A CA 1
ATOM 770 C C . VAL A 1 102 ? -13.5 2.152 3.545 1 96.94 102 VAL A C 1
ATOM 772 O O . VAL A 1 102 ? -13.703 2.6 4.676 1 96.94 102 VAL A O 1
ATOM 775 N N . ALA A 1 103 ? -14.07 2.613 2.471 1 94.88 103 ALA A N 1
ATOM 776 C CA . ALA A 1 103 ? -15.039 3.707 2.557 1 94.88 103 ALA A CA 1
ATOM 777 C C . ALA A 1 103 ? -16.188 3.348 3.484 1 94.88 103 ALA A C 1
ATOM 779 O O . ALA A 1 103 ? -16.641 4.176 4.281 1 94.88 103 ALA A O 1
ATOM 780 N N . GLU A 1 104 ? -16.609 2.135 3.361 1 95.62 104 GLU A N 1
ATOM 781 C CA . GLU A 1 104 ? -17.719 1.664 4.195 1 95.62 104 GLU A CA 1
ATOM 782 C C . GLU A 1 104 ? -17.328 1.635 5.668 1 95.62 104 GLU A C 1
ATOM 784 O O . GLU A 1 104 ? -18.094 2.074 6.531 1 95.62 104 GLU A O 1
ATOM 789 N N . VAL A 1 105 ? -16.172 1.155 5.965 1 96.19 105 VAL A N 1
ATOM 790 C CA . VAL A 1 105 ? -15.68 1.098 7.34 1 96.19 105 VAL A CA 1
ATOM 791 C C . VAL A 1 105 ? -15.586 2.51 7.914 1 96.19 105 VAL A C 1
ATOM 793 O O . VAL A 1 105 ? -16.031 2.762 9.039 1 96.19 105 VAL A O 1
ATOM 796 N N . MET A 1 106 ? -15.078 3.475 7.164 1 94.62 106 MET A N 1
ATOM 797 C CA . MET A 1 106 ? -14.914 4.848 7.629 1 94.62 106 MET A CA 1
ATOM 798 C C . MET A 1 106 ? -16.281 5.504 7.859 1 94.62 106 MET A C 1
ATOM 800 O O . MET A 1 106 ? -16.469 6.219 8.844 1 94.62 106 MET A O 1
ATOM 804 N N . GLN A 1 107 ? -17.172 5.223 6.988 1 93.69 107 GLN A N 1
ATOM 805 C CA . GLN A 1 107 ? -18.516 5.789 7.121 1 93.69 107 GLN A CA 1
ATOM 806 C C . GLN A 1 107 ? -19.203 5.273 8.383 1 93.69 107 GLN A C 1
ATOM 808 O O . GLN A 1 107 ? -19.828 6.043 9.117 1 93.69 107 GLN A O 1
ATOM 813 N N . GLU A 1 108 ? -19.031 4.043 8.602 1 94.31 108 GLU A N 1
ATOM 814 C CA . GLU A 1 108 ? -19.703 3.408 9.742 1 94.31 108 GLU A CA 1
ATOM 815 C C . GLU A 1 108 ? -19.094 3.865 11.062 1 94.31 108 GLU A C 1
ATOM 817 O O . GLU A 1 108 ? -19.797 4.004 12.062 1 94.31 108 GLU A O 1
ATOM 822 N N . THR A 1 109 ? -17.828 4.141 11.086 1 93.19 109 THR A N 1
ATOM 823 C CA . THR A 1 109 ? -17.125 4.414 12.328 1 93.19 109 THR A CA 1
ATOM 824 C C . THR A 1 109 ? -17.031 5.918 12.586 1 93.19 109 THR A C 1
ATOM 826 O O . THR A 1 109 ? -17.125 6.367 13.727 1 93.19 109 THR A O 1
ATOM 829 N N . LEU A 1 110 ? -16.891 6.707 11.492 1 92.25 110 LEU A N 1
ATOM 830 C CA . LEU A 1 110 ? -16.641 8.133 11.672 1 92.25 110 LEU A CA 1
ATOM 831 C C . LEU A 1 110 ? -17.875 8.953 11.336 1 92.25 110 LEU A C 1
ATOM 833 O O . LEU A 1 110 ? -17.953 10.141 11.68 1 92.25 110 LEU A O 1
ATOM 837 N N . GLY A 1 111 ? -18.75 8.305 10.68 1 87.81 111 GLY A N 1
ATOM 838 C CA . GLY A 1 111 ? -19.922 9.047 10.242 1 87.81 111 GLY A CA 1
ATOM 839 C C . GLY A 1 111 ? -19.594 10.133 9.227 1 87.81 111 GLY A C 1
ATOM 840 O O . GLY A 1 111 ? -18.906 9.875 8.234 1 87.81 111 GLY A O 1
ATOM 841 N N . ASP A 1 112 ? -20.094 11.391 9.461 1 83.56 112 ASP A N 1
ATOM 842 C CA . ASP A 1 112 ? -19.906 12.477 8.5 1 83.56 112 ASP A CA 1
ATOM 843 C C . ASP A 1 112 ? -18.719 13.352 8.875 1 83.56 112 ASP A C 1
ATOM 845 O O . ASP A 1 112 ? -18.484 14.391 8.258 1 83.56 112 ASP A O 1
ATOM 849 N N . GLU A 1 113 ? -18.062 12.836 9.781 1 80.31 113 GLU A N 1
ATOM 850 C CA . GLU A 1 113 ? -16.875 13.594 10.203 1 80.31 113 GLU A CA 1
ATOM 851 C C . GLU A 1 113 ? -15.797 13.555 9.133 1 80.31 113 GLU A C 1
ATOM 853 O O . GLU A 1 113 ? -15.562 12.516 8.508 1 80.31 113 GLU A O 1
ATOM 858 N N . ASP A 1 114 ? -15.25 14.766 8.898 1 84.56 114 ASP A N 1
ATOM 859 C CA . ASP A 1 114 ? -14.062 14.914 8.062 1 84.56 114 ASP A CA 1
ATOM 860 C C . ASP A 1 114 ? -14.289 14.312 6.676 1 84.56 114 ASP A C 1
ATOM 862 O O . ASP A 1 114 ? -13.445 13.57 6.168 1 84.56 114 ASP A O 1
ATOM 866 N N . GLN A 1 115 ? -15.352 14.648 6.074 1 87.25 115 GLN A N 1
ATOM 867 C CA . GLN A 1 115 ? -15.75 14.102 4.781 1 87.25 115 GLN A CA 1
ATOM 868 C C . GLN A 1 115 ? -14.719 14.438 3.705 1 87.25 115 GLN A C 1
ATOM 870 O O . GLN A 1 115 ? -14.398 13.594 2.863 1 87.25 115 GLN A O 1
ATOM 875 N N . GLU A 1 116 ? -14.266 15.539 3.818 1 89.38 116 GLU A N 1
ATOM 876 C CA . GLU A 1 116 ? -13.305 15.953 2.801 1 89.38 116 GLU A CA 1
ATOM 877 C C . GLU A 1 116 ? -12.031 15.109 2.865 1 89.38 116 GLU A C 1
ATOM 879 O O . GLU A 1 116 ? -11.57 14.602 1.844 1 89.38 116 GLU A O 1
ATOM 884 N N . THR A 1 117 ? -11.555 15.023 4.105 1 88.75 117 THR A N 1
ATOM 885 C CA . THR A 1 117 ? -10.344 14.242 4.305 1 88.75 117 THR A CA 1
ATOM 886 C C . THR A 1 117 ? -10.57 12.781 3.906 1 88.75 117 THR A C 1
ATOM 888 O O . THR A 1 117 ? -9.734 12.18 3.232 1 88.75 117 THR A O 1
ATOM 891 N N . ARG A 1 118 ? -11.664 12.258 4.133 1 90.25 118 ARG A N 1
ATOM 892 C CA . ARG A 1 118 ? -11.984 10.875 3.787 1 90.25 118 ARG A CA 1
ATOM 893 C C . ARG A 1 118 ? -12.055 10.688 2.275 1 90.25 118 ARG A C 1
ATOM 895 O O . ARG A 1 118 ? -11.562 9.695 1.744 1 90.25 118 ARG A O 1
ATOM 902 N N . SER A 1 119 ? -12.664 11.68 1.641 1 92.75 119 SER A N 1
ATOM 903 C CA . SER A 1 119 ? -12.789 11.602 0.189 1 92.75 119 SER A CA 1
ATOM 904 C C . SER A 1 119 ? -11.422 11.578 -0.487 1 92.75 119 SER A C 1
ATOM 906 O O . SER A 1 119 ? -11.219 10.844 -1.457 1 92.75 119 SER A O 1
ATOM 908 N N . LEU A 1 120 ? -10.562 12.273 0.082 1 91.38 120 LEU A N 1
ATOM 909 C CA . LEU A 1 120 ? -9.211 12.297 -0.462 1 91.38 120 LEU A CA 1
ATOM 910 C C . LEU A 1 120 ? -8.508 10.961 -0.247 1 91.38 120 LEU A C 1
ATOM 912 O O . LEU A 1 120 ? -7.848 10.445 -1.154 1 91.38 120 LEU A O 1
ATOM 916 N N . MET A 1 121 ? -8.664 10.438 0.934 1 92.25 121 MET A N 1
ATOM 917 C CA . MET A 1 121 ? -8.031 9.156 1.256 1 92.25 121 MET A CA 1
ATOM 918 C C . MET A 1 121 ? -8.578 8.039 0.377 1 92.25 121 MET A C 1
ATOM 920 O O . MET A 1 121 ? -7.82 7.223 -0.143 1 92.25 121 MET A O 1
ATOM 924 N N . ILE A 1 122 ? -9.844 8.062 0.144 1 94.31 122 ILE A N 1
ATOM 925 C CA . ILE A 1 122 ? -10.492 7.047 -0.676 1 94.31 122 ILE A CA 1
ATOM 926 C C . ILE A 1 122 ? -10.102 7.238 -2.139 1 94.31 122 ILE A C 1
ATOM 928 O O . ILE A 1 122 ? -9.922 6.262 -2.875 1 94.31 122 ILE A O 1
ATOM 932 N N . GLY A 1 123 ? -10 8.469 -2.566 1 94.88 123 GLY A N 1
ATOM 933 C CA . GLY A 1 123 ? -9.531 8.758 -3.912 1 94.88 123 GLY A CA 1
ATOM 934 C C . GLY A 1 123 ? -8.148 8.203 -4.195 1 94.88 123 GLY A C 1
ATOM 935 O O . GLY A 1 123 ? -7.902 7.645 -5.266 1 94.88 123 GLY A O 1
ATOM 936 N N . THR A 1 124 ? -7.289 8.328 -3.172 1 92.19 124 THR A N 1
ATOM 937 C CA . THR A 1 124 ? -5.945 7.781 -3.305 1 92.19 124 THR A CA 1
ATOM 938 C C . THR A 1 124 ? -5.996 6.262 -3.438 1 92.19 124 THR A C 1
ATOM 940 O O . THR A 1 124 ? -5.297 5.684 -4.273 1 92.19 124 THR A O 1
ATOM 943 N N . LEU A 1 125 ? -6.809 5.617 -2.709 1 94.12 125 LEU A N 1
ATOM 944 C CA . LEU A 1 125 ? -6.965 4.168 -2.779 1 94.12 125 LEU A CA 1
ATOM 945 C C . LEU A 1 125 ? -7.508 3.746 -4.141 1 94.12 125 LEU A C 1
ATOM 947 O O . LEU A 1 125 ? -7.07 2.742 -4.703 1 94.12 125 LEU A O 1
ATOM 951 N N . ARG A 1 126 ? -8.414 4.543 -4.711 1 94.12 126 ARG A N 1
ATOM 952 C CA . ARG A 1 126 ? -9.016 4.227 -6 1 94.12 126 ARG A CA 1
ATOM 953 C C . ARG A 1 126 ? -7.996 4.348 -7.129 1 94.12 126 ARG A C 1
ATOM 955 O O . ARG A 1 126 ? -8.062 3.615 -8.117 1 94.12 126 ARG A O 1
ATOM 962 N N . SER A 1 127 ? -7.129 5.242 -6.902 1 92.19 127 SER A N 1
ATOM 963 C CA . SER A 1 127 ? -6.051 5.375 -7.879 1 92.19 127 SER A CA 1
ATOM 964 C C . SER A 1 127 ? -5.113 4.172 -7.828 1 92.19 127 SER A C 1
ATOM 966 O O . SER A 1 127 ? -4.645 3.705 -8.867 1 92.19 127 SER A O 1
ATOM 968 N N . ARG A 1 128 ? -4.898 3.684 -6.676 1 90 128 ARG A N 1
ATOM 969 C CA . ARG A 1 128 ? -4.004 2.549 -6.488 1 90 128 ARG A CA 1
ATOM 970 C C . ARG A 1 128 ? -4.676 1.244 -6.902 1 90 128 ARG A C 1
ATOM 972 O O . ARG A 1 128 ? -4.031 0.359 -7.469 1 90 128 ARG A O 1
ATOM 979 N N . PHE A 1 129 ? -5.996 1.203 -6.602 1 93.5 129 PHE A N 1
ATOM 980 C CA . PHE A 1 129 ? -6.773 0.004 -6.887 1 93.5 129 PHE A CA 1
ATOM 981 C C . PHE A 1 129 ? -8.023 0.349 -7.684 1 93.5 129 PHE A C 1
ATOM 983 O O . PHE A 1 129 ? -9.133 0.381 -7.133 1 93.5 129 PHE A O 1
ATOM 990 N N . PRO A 1 130 ? -7.871 0.486 -8.969 1 88.31 130 PRO A N 1
ATOM 991 C CA . PRO A 1 130 ? -9.031 0.888 -9.773 1 88.31 130 PRO A CA 1
ATOM 992 C C . PRO A 1 130 ? -10.102 -0.198 -9.844 1 88.31 130 PRO A C 1
ATOM 994 O O . PRO A 1 130 ? -9.781 -1.389 -9.82 1 88.31 130 PRO A O 1
ATOM 997 N N . GLU A 1 131 ? -11.266 0.211 -9.922 1 85.62 131 GLU A N 1
ATOM 998 C CA . GLU A 1 131 ? -12.406 -0.701 -10.008 1 85.62 131 GLU A CA 1
ATOM 999 C C . GLU A 1 131 ? -12.469 -1.388 -11.367 1 85.62 131 GLU A C 1
ATOM 1001 O O . GLU A 1 131 ? -12.102 -0.795 -12.383 1 85.62 131 GLU A O 1
ATOM 1006 N N . ILE A 1 132 ? -12.664 -2.623 -11.258 1 78.31 132 ILE A N 1
ATOM 1007 C CA . ILE A 1 132 ? -12.82 -3.387 -12.492 1 78.31 132 ILE A CA 1
ATOM 1008 C C . ILE A 1 132 ? -14.297 -3.445 -12.883 1 78.31 132 ILE A C 1
ATOM 1010 O O . ILE A 1 132 ? -15.156 -3.693 -12.031 1 78.31 132 ILE A O 1
ATOM 1014 N N . GLU A 1 133 ? -14.664 -2.605 -13.812 1 61.41 133 GLU A N 1
ATOM 1015 C CA . GLU A 1 133 ? -16.047 -2.576 -14.273 1 61.41 133 GLU A CA 1
ATOM 1016 C C . GLU A 1 133 ? -16.547 -3.977 -14.617 1 61.41 133 GLU A C 1
ATOM 1018 O O . GLU A 1 133 ? -15.914 -4.695 -15.398 1 61.41 133 GLU A O 1
ATOM 1023 N N . GLU A 1 134 ? -16.922 -4.605 -13.578 1 55.59 134 GLU A N 1
ATOM 1024 C CA . GLU A 1 134 ? -17.578 -5.84 -14.008 1 55.59 134 GLU A CA 1
ATOM 1025 C C . GLU A 1 134 ? -18.438 -5.609 -15.234 1 55.59 134 GLU A C 1
ATOM 1027 O O . GLU A 1 134 ? -19.047 -4.551 -15.383 1 55.59 134 GLU A O 1
ATOM 1032 N N . GLU A 1 135 ? -17.953 -6.02 -16.344 1 47.88 135 GLU A N 1
ATOM 1033 C CA . GLU A 1 135 ? -18.922 -5.953 -17.422 1 47.88 135 GLU A CA 1
ATOM 1034 C C . GLU A 1 135 ? -20.328 -6.242 -16.922 1 47.88 135 GLU A C 1
ATOM 1036 O O . GLU A 1 135 ? -20.609 -7.324 -16.406 1 47.88 135 GLU A O 1
ATOM 1041 N N . GLU A 1 136 ? -20.859 -5.289 -16.203 1 48.09 136 GLU A N 1
ATOM 1042 C CA . GLU A 1 136 ? -22.266 -5.547 -15.945 1 48.09 136 GLU A CA 1
ATOM 1043 C C . GLU A 1 136 ? -22.891 -6.387 -17.062 1 48.09 136 GLU A C 1
ATOM 1045 O O . GLU A 1 136 ? -22.625 -6.16 -18.234 1 48.09 136 GLU A O 1
ATOM 1050 N N . PRO A 1 137 ? -23.125 -7.574 -16.734 1 47 137 PRO A N 1
ATOM 1051 C CA . PRO A 1 137 ? -23.828 -8.172 -17.875 1 47 137 PRO A CA 1
ATOM 1052 C C . PRO A 1 137 ? -24.734 -7.172 -18.594 1 47 137 PRO A C 1
ATOM 1054 O O . PRO A 1 137 ? -25.203 -6.203 -18 1 47 137 PRO A O 1
ATOM 1057 N N . PRO A 1 138 ? -24.516 -6.988 -19.859 1 42.81 138 PRO A N 1
ATOM 1058 C CA . PRO A 1 138 ? -25.438 -6.031 -20.469 1 42.81 138 PRO A CA 1
ATOM 1059 C C . PRO A 1 138 ? -26.812 -6.031 -19.812 1 42.81 138 PRO A C 1
ATOM 1061 O O . PRO A 1 138 ? -27.375 -7.098 -19.547 1 42.81 138 PRO A O 1
ATOM 1064 N N . ALA A 1 139 ? -27.078 -5.133 -19.062 1 46.5 139 ALA A N 1
ATOM 1065 C CA . ALA A 1 139 ? -28.438 -5.055 -18.531 1 46.5 139 ALA A CA 1
ATOM 1066 C C . ALA A 1 139 ? -29.438 -5.613 -19.531 1 46.5 139 ALA A C 1
ATOM 1068 O O . ALA A 1 139 ? -29.359 -5.34 -20.734 1 46.5 139 ALA A O 1
ATOM 1069 N N . SER A 1 140 ? -29.891 -6.848 -19.359 1 44.66 140 SER A N 1
ATOM 1070 C CA . SER A 1 140 ? -30.953 -7.246 -20.266 1 44.66 140 SER A CA 1
ATOM 1071 C C . SER A 1 140 ? -31.844 -6.055 -20.625 1 44.66 140 SER A C 1
ATOM 1073 O O . SER A 1 140 ? -32.312 -5.332 -19.75 1 44.66 140 SER A O 1
ATOM 1075 N N . THR A 1 141 ? -31.547 -5.371 -21.703 1 49.31 141 THR A N 1
ATOM 1076 C CA . THR A 1 141 ? -32.5 -4.359 -22.156 1 49.31 141 THR A CA 1
ATOM 1077 C C . THR A 1 141 ? -33.906 -4.68 -21.672 1 49.31 141 THR A C 1
ATOM 1079 O O . THR A 1 141 ? -34.438 -5.766 -21.938 1 49.31 141 THR A O 1
ATOM 1082 N N . PRO A 1 142 ? -34.25 -4.125 -20.5 1 51.16 142 PRO A N 1
ATOM 1083 C CA . PRO A 1 142 ? -35.625 -4.441 -20.125 1 51.16 142 PRO A CA 1
ATOM 1084 C C . PRO A 1 142 ? -36.562 -4.645 -21.328 1 51.16 142 PRO A C 1
ATOM 1086 O O . PRO A 1 142 ? -36.312 -4.074 -22.406 1 51.16 142 PRO A O 1
ATOM 1089 N N . PRO A 1 143 ? -37.188 -5.719 -21.5 1 49.31 143 PRO A N 1
ATOM 1090 C CA . PRO A 1 143 ? -38.062 -5.812 -22.672 1 49.31 143 PRO A CA 1
ATOM 1091 C C . PRO A 1 143 ? -38.781 -4.5 -22.984 1 49.31 143 PRO A C 1
ATOM 1093 O O . PRO A 1 143 ? -38.969 -3.678 -22.078 1 49.31 143 PRO A O 1
ATOM 1096 N N . PRO A 1 144 ? -38.688 -3.994 -24.156 1 46.97 144 PRO A N 1
ATOM 1097 C CA . PRO A 1 144 ? -39.406 -2.756 -24.438 1 46.97 144 PRO A CA 1
ATOM 1098 C C . PRO A 1 144 ? -40.75 -2.664 -23.688 1 46.97 144 PRO A C 1
ATOM 1100 O O . PRO A 1 144 ? -41.469 -3.648 -23.594 1 46.97 144 PRO A O 1
ATOM 1103 N N . SER A 1 145 ? -40.75 -1.949 -22.594 1 48.56 145 SER A N 1
ATOM 1104 C CA . SER A 1 145 ? -42.062 -1.715 -21.984 1 48.56 145 SER A CA 1
ATOM 1105 C C . SER A 1 145 ? -43.156 -1.709 -23.031 1 48.56 145 SER A C 1
ATOM 1107 O O . SER A 1 145 ? -43.062 -1.057 -24.062 1 48.56 145 SER A O 1
ATOM 1109 N N . SER A 1 146 ? -43.969 -2.738 -23.172 1 45.72 146 SER A N 1
ATOM 1110 C CA . SER A 1 146 ? -45.156 -2.66 -24 1 45.72 146 SER A CA 1
ATOM 1111 C C . SER A 1 146 ? -45.75 -1.253 -24 1 45.72 146 SER A C 1
ATOM 1113 O O . SER A 1 146 ? -45.906 -0.646 -22.938 1 45.72 146 SER A O 1
ATOM 1115 N N . SER A 1 147 ? -45.562 -0.48 -25.047 1 43.91 147 SER A N 1
ATOM 1116 C CA . SER A 1 147 ? -46.25 0.786 -25.312 1 43.91 147 SER A CA 1
ATOM 1117 C C . SER A 1 147 ? -47.625 0.806 -24.688 1 43.91 147 SER A C 1
ATOM 1119 O O . SER A 1 147 ? -48.5 0.008 -25.062 1 43.91 147 SER A O 1
ATOM 1121 N N . SER A 1 148 ? -47.812 1.048 -23.422 1 44.5 148 SER A N 1
ATOM 1122 C CA . SER A 1 148 ? -49.125 1.335 -22.922 1 44.5 148 SER A CA 1
ATOM 1123 C C . SER A 1 148 ? -50 1.965 -24 1 44.5 148 SER A C 1
ATOM 1125 O O . SER A 1 148 ? -49.594 2.908 -24.672 1 44.5 148 SER A O 1
ATOM 1127 N N . THR A 1 149 ? -50.906 1.23 -24.656 1 44.28 149 THR A N 1
ATOM 1128 C CA . THR A 1 149 ? -51.969 1.711 -25.531 1 44.28 149 THR A CA 1
ATOM 1129 C C . THR A 1 149 ? -52.531 3.035 -25.016 1 44.28 149 THR A C 1
ATOM 1131 O O . THR A 1 149 ? -53.094 3.094 -23.938 1 44.28 149 THR A O 1
ATOM 1134 N N . ASP A 1 150 ? -51.875 4.18 -25.188 1 43.62 150 ASP A N 1
ATOM 1135 C CA . ASP A 1 150 ? -52.438 5.504 -24.984 1 43.62 150 ASP A CA 1
ATOM 1136 C C . ASP A 1 150 ? -53.906 5.531 -25.391 1 43.62 150 ASP A C 1
ATOM 1138 O O . ASP A 1 150 ? -54.219 5.492 -26.578 1 43.62 150 ASP A O 1
ATOM 1142 N N . ALA A 1 151 ? -54.844 4.699 -24.719 1 49.03 151 ALA A N 1
ATOM 1143 C CA . ALA A 1 151 ? -56.25 4.922 -24.969 1 49.03 151 ALA A CA 1
ATOM 1144 C C . ALA A 1 151 ? -56.594 6.41 -25.016 1 49.03 151 ALA A C 1
ATOM 1146 O O . ALA A 1 151 ? -56.031 7.199 -24.25 1 49.03 151 ALA A O 1
ATOM 1147 N N . PRO A 1 152 ? -57.125 6.914 -26.109 1 47.44 152 PRO A N 1
ATOM 1148 C CA . PRO A 1 152 ? -57.469 8.336 -26.203 1 47.44 152 PRO A CA 1
ATOM 1149 C C . PRO A 1 152 ? -58.219 8.844 -24.969 1 47.44 152 PRO A C 1
ATOM 1151 O O . PRO A 1 152 ? -58.906 8.078 -24.328 1 47.44 152 PRO A O 1
ATOM 1154 N N . PRO A 1 153 ? -57.625 9.773 -24.25 1 50.47 153 PRO A N 1
ATOM 1155 C CA . PRO A 1 153 ? -58.344 10.266 -23.078 1 50.47 153 PRO A CA 1
ATOM 1156 C C . PRO A 1 153 ? -59.844 10.406 -23.344 1 50.47 153 PRO A C 1
ATOM 1158 O O . PRO A 1 153 ? -60.25 10.625 -24.484 1 50.47 153 PRO A O 1
ATOM 1161 N N . PRO A 1 154 ? -60.75 9.82 -22.562 1 50.28 154 PRO A N 1
ATOM 1162 C CA . PRO A 1 154 ? -62.188 9.914 -22.844 1 50.28 154 PRO A CA 1
ATOM 1163 C C . PRO A 1 154 ? -62.656 11.352 -23.094 1 50.28 154 PRO A C 1
ATOM 1165 O O . PRO A 1 154 ? -62 12.297 -22.641 1 50.28 154 PRO A O 1
ATOM 1168 N N . PRO A 1 155 ? -63.531 11.633 -24.031 1 46.09 155 PRO A N 1
ATOM 1169 C CA . PRO A 1 155 ? -64 12.969 -24.391 1 46.09 155 PRO A CA 1
ATOM 1170 C C . PRO A 1 155 ? -64.438 13.781 -23.172 1 46.09 155 PRO A C 1
ATOM 1172 O O . PRO A 1 155 ? -64.938 13.211 -22.172 1 46.09 155 PRO A O 1
ATOM 1175 N N . HIS A 1 156 ? -63.781 14.906 -22.844 1 46.5 156 HIS A N 1
ATOM 1176 C CA . HIS A 1 156 ? -64.062 15.836 -21.766 1 46.5 156 HIS A CA 1
ATOM 1177 C C . HIS A 1 156 ? -65.562 16.156 -21.734 1 46.5 156 HIS A C 1
ATOM 1179 O O . HIS A 1 156 ? -66.125 16.547 -22.766 1 46.5 156 HIS A O 1
ATOM 1185 N N . THR A 1 157 ? -66.438 15.461 -20.953 1 44.66 157 THR A N 1
ATOM 1186 C CA . THR A 1 157 ? -67.875 15.82 -20.781 1 44.66 157 THR A CA 1
ATOM 1187 C C . THR A 1 157 ? -68 17.297 -20.422 1 44.66 157 THR A C 1
ATOM 1189 O O . THR A 1 157 ? -67.188 17.828 -19.625 1 44.66 157 THR A O 1
ATOM 1192 N N . PRO A 1 158 ? -68.562 18.141 -21.297 1 41.56 158 PRO A N 1
ATOM 1193 C CA . PRO A 1 158 ? -68.75 19.578 -21.078 1 41.56 158 PRO A CA 1
ATOM 1194 C C . PRO A 1 158 ? -69.375 19.891 -19.703 1 41.56 158 PRO A C 1
ATOM 1196 O O . PRO A 1 158 ? -70.25 19.188 -19.234 1 41.56 158 PRO A O 1
ATOM 1199 N N . ARG A 1 159 ? -68.562 20.359 -18.75 1 38.47 159 ARG A N 1
ATOM 1200 C CA . ARG A 1 159 ? -69 20.781 -17.438 1 38.47 159 ARG A CA 1
ATOM 1201 C C . ARG A 1 159 ? -70.312 21.594 -17.562 1 38.47 159 ARG A C 1
ATOM 1203 O O . ARG A 1 159 ? -70.375 22.531 -18.359 1 38.47 159 ARG A O 1
ATOM 1210 N N . GLU A 1 160 ? -71.438 21.141 -17.172 1 38.47 160 GLU A N 1
ATOM 1211 C CA . GLU A 1 160 ? -72.75 21.828 -17.109 1 38.47 160 GLU A CA 1
ATOM 1212 C C . GLU A 1 160 ? -72.625 23.156 -16.391 1 38.47 160 GLU A C 1
ATOM 1214 O O . GLU A 1 160 ? -72.062 23.234 -15.289 1 38.47 160 GLU A O 1
ATOM 1219 N N . LYS A 1 161 ? -72.625 24.328 -17.047 1 36.66 161 LYS A N 1
ATOM 1220 C CA . LYS A 1 161 ? -72.688 25.703 -16.562 1 36.66 161 LYS A CA 1
ATOM 1221 C C . LYS A 1 161 ? -73.75 25.828 -15.438 1 36.66 161 LYS A C 1
ATOM 1223 O O . LYS A 1 161 ? -74.938 25.547 -15.641 1 36.66 161 LYS A O 1
ATOM 1228 N N . ARG A 1 162 ? -73.375 25.562 -14.156 1 34.97 162 ARG A N 1
ATOM 1229 C CA . ARG A 1 162 ? -74.312 25.828 -13.047 1 34.97 162 ARG A CA 1
ATOM 1230 C C . ARG A 1 162 ? -74.875 27.219 -13.156 1 34.97 162 ARG A C 1
ATOM 1232 O O . ARG A 1 162 ? -74.125 28.203 -13.359 1 34.97 162 ARG A O 1
ATOM 1239 N N . HIS A 1 163 ? -76.062 27.484 -13.508 1 35.5 163 HIS A N 1
ATOM 1240 C CA . HIS A 1 163 ? -76.938 28.672 -13.523 1 35.5 163 HIS A CA 1
ATOM 1241 C C . HIS A 1 163 ? -76.812 29.422 -12.195 1 35.5 163 HIS A C 1
ATOM 1243 O O . HIS A 1 163 ? -77.188 28.875 -11.141 1 35.5 163 HIS A O 1
ATOM 1249 N N . GLU A 1 164 ? -75.75 30.25 -11.984 1 36.94 164 GLU A N 1
ATOM 1250 C CA . GLU A 1 164 ? -75.688 31.141 -10.828 1 36.94 164 GLU A CA 1
ATOM 1251 C C . GLU A 1 164 ? -77 31.859 -10.602 1 36.94 164 GLU A C 1
ATOM 1253 O O . GLU A 1 164 ? -77.562 32.438 -11.539 1 36.94 164 GLU A O 1
ATOM 1258 N N . ALA A 1 165 ? -77.75 31.656 -9.508 1 40.34 165 ALA A N 1
ATOM 1259 C CA . ALA A 1 165 ? -79 32.219 -9.047 1 40.34 165 ALA A CA 1
ATOM 1260 C C . ALA A 1 165 ? -78.938 33.75 -8.938 1 40.34 165 ALA A C 1
ATOM 1262 O O . ALA A 1 165 ? -77.875 34.281 -8.625 1 40.34 165 ALA A O 1
ATOM 1263 N N . PRO A 1 166 ? -79.812 34.562 -9.516 1 39.06 166 PRO A N 1
ATOM 1264 C CA . PRO A 1 166 ? -79.938 36.031 -9.469 1 39.06 166 PRO A CA 1
ATOM 1265 C C . PRO A 1 166 ? -80 36.562 -8.047 1 39.06 166 PRO A C 1
ATOM 1267 O O . PRO A 1 166 ? -80.688 35.969 -7.188 1 39.06 166 PRO A O 1
ATOM 1270 N N . GLU A 1 167 ? -78.875 36.969 -7.395 1 37.41 167 GLU A N 1
ATOM 1271 C CA . GLU A 1 167 ? -78.875 37.594 -6.07 1 37.41 167 GLU A CA 1
ATOM 1272 C C . GLU A 1 167 ? -80 38.656 -5.965 1 37.41 167 GLU A C 1
ATOM 1274 O O . GLU A 1 167 ? -80.25 39.406 -6.91 1 37.41 167 GLU A O 1
ATOM 1279 N N . ASP A 1 168 ? -81.062 38.531 -5.105 1 39.06 168 ASP A N 1
ATOM 1280 C CA . ASP A 1 168 ? -82.188 39.344 -4.68 1 39.06 168 ASP A CA 1
ATOM 1281 C C . ASP A 1 168 ? -81.688 40.719 -4.211 1 39.06 168 ASP A C 1
ATOM 1283 O O . ASP A 1 168 ? -80.812 40.812 -3.363 1 39.06 168 ASP A O 1
ATOM 1287 N N . GLU A 1 169 ? -81.688 41.812 -4.98 1 39.78 169 GLU A N 1
ATOM 1288 C CA . GLU A 1 169 ? -81.562 43.219 -4.703 1 39.78 169 GLU A CA 1
ATOM 1289 C C . GLU A 1 169 ? -82.5 43.656 -3.549 1 39.78 169 GLU A C 1
ATOM 1291 O O . GLU A 1 169 ? -83.688 43.75 -3.721 1 39.78 169 GLU A O 1
ATOM 1296 N N . GLY A 1 170 ? -82.438 43 -2.369 1 37.16 170 GLY A N 1
ATOM 1297 C CA . GLY A 1 170 ? -83.312 43.438 -1.311 1 37.16 170 GLY A CA 1
ATOM 1298 C C . GLY A 1 170 ? -83.188 44.938 -1.032 1 37.16 170 GLY A C 1
ATOM 1299 O O . GLY A 1 170 ? -82.188 45.531 -1.292 1 37.16 170 GLY A O 1
ATOM 1300 N N . ASN A 1 171 ? -84.375 45.656 -0.94 1 40.81 171 ASN A N 1
ATOM 1301 C CA . ASN A 1 171 ? -84.938 46.969 -0.669 1 40.81 171 ASN A CA 1
ATOM 1302 C C . ASN A 1 171 ? -84.438 47.562 0.656 1 40.81 171 ASN A C 1
ATOM 1304 O O . ASN A 1 171 ? -84.812 47.031 1.725 1 40.81 171 ASN A O 1
ATOM 1308 N N . SER A 1 172 ? -83.188 47.906 0.755 1 39.06 172 SER A N 1
ATOM 1309 C CA . SER A 1 172 ? -82.875 48.719 1.943 1 39.06 172 SER A CA 1
ATOM 1310 C C . SER A 1 172 ? -83.875 49.875 2.096 1 39.06 172 SER A C 1
ATOM 1312 O O . SER A 1 172 ? -84.062 50.625 1.152 1 39.06 172 SER A O 1
ATOM 1314 N N . PRO A 1 173 ? -84.688 50.031 3.188 1 43.28 173 PRO A N 1
ATOM 1315 C CA . PRO A 1 173 ? -85.688 51.062 3.615 1 43.28 173 PRO A CA 1
ATOM 1316 C C . PRO A 1 173 ? -85.062 52.438 3.723 1 43.28 173 PRO A C 1
ATOM 1318 O O . PRO A 1 173 ? -83.875 52.594 3.764 1 43.28 173 PRO A O 1
ATOM 1321 N N . TRP A 1 174 ? -86.062 53.5 4.164 1 29.2 174 TRP A N 1
ATOM 1322 C CA . TRP A 1 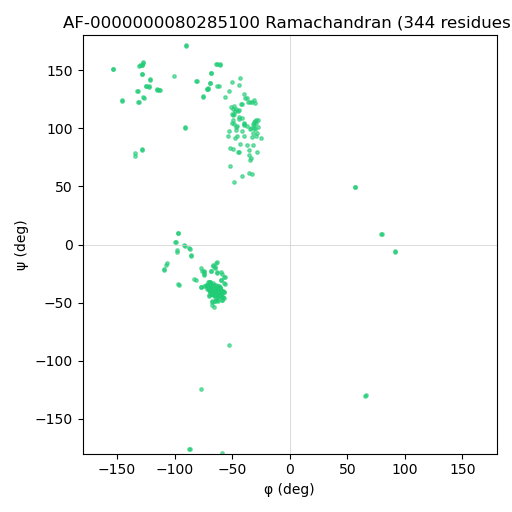174 ? -86 54.719 4.934 1 29.2 174 TRP A CA 1
ATOM 1323 C C . TRP A 1 174 ? -85.25 54.5 6.254 1 29.2 174 TRP A C 1
ATOM 1325 O O . TRP A 1 174 ? -85.375 53.438 6.867 1 29.2 174 TRP A O 1
ATOM 1335 N N . MET B 1 1 ? 12.602 38.594 21.734 1 40.5 1 MET B N 1
ATOM 1336 C CA . MET B 1 1 ? 12.648 40.031 21.5 1 40.5 1 MET B CA 1
ATOM 1337 C C . MET B 1 1 ? 13.109 40.344 20.078 1 40.5 1 MET B C 1
ATOM 1339 O O . MET B 1 1 ? 13.438 41.469 19.766 1 40.5 1 MET B O 1
ATOM 1343 N N . THR B 1 2 ? 13.664 39.344 19.484 1 54.09 2 THR B N 1
ATOM 1344 C CA . THR B 1 2 ? 14.148 39.281 18.109 1 54.09 2 THR B CA 1
ATOM 1345 C C . THR B 1 2 ? 13.008 39.469 17.125 1 54.09 2 THR B C 1
ATOM 1347 O O . THR B 1 2 ? 13.242 39.625 15.922 1 54.09 2 THR B O 1
ATOM 1350 N N . GLY B 1 3 ? 11.844 39.344 17.625 1 52.03 3 GLY B N 1
ATOM 1351 C CA . GLY B 1 3 ? 10.758 39.406 16.672 1 52.03 3 GLY B CA 1
ATOM 1352 C C . GLY B 1 3 ? 10.602 40.781 16.047 1 52.03 3 GLY B C 1
ATOM 1353 O O . GLY B 1 3 ? 10.477 40.906 14.828 1 52.03 3 GLY B O 1
ATOM 1354 N N . ALA B 1 4 ? 10.508 41.812 16.875 1 61.44 4 ALA B N 1
ATOM 1355 C CA . ALA B 1 4 ? 10.242 43.188 16.453 1 61.44 4 ALA B CA 1
ATOM 1356 C C . ALA B 1 4 ? 11.414 43.75 15.672 1 61.44 4 ALA B C 1
ATOM 1358 O O . ALA B 1 4 ? 11.227 44.469 14.688 1 61.44 4 ALA B O 1
ATOM 1359 N N . ASN B 1 5 ? 12.586 43.344 16.078 1 60.66 5 ASN B N 1
ATOM 1360 C CA . ASN B 1 5 ? 13.773 43.844 15.383 1 60.66 5 ASN B CA 1
ATOM 1361 C C . ASN B 1 5 ? 13.938 43.188 14.008 1 60.66 5 ASN B C 1
ATOM 1363 O O . ASN B 1 5 ? 14.391 43.812 13.062 1 60.66 5 ASN B O 1
ATOM 1367 N N . GLY B 1 6 ? 13.594 41.906 13.844 1 59.47 6 GLY B N 1
ATOM 1368 C CA . GLY B 1 6 ? 13.656 41.219 12.555 1 59.47 6 GLY B CA 1
ATOM 1369 C C . GLY B 1 6 ? 12.734 41.844 11.516 1 59.47 6 GLY B C 1
ATOM 1370 O O . GLY B 1 6 ? 13.141 42.125 10.391 1 59.47 6 GLY B O 1
ATOM 1371 N N . LEU B 1 7 ? 11.484 42.156 11.953 1 63.19 7 LEU B N 1
ATOM 1372 C CA . LEU B 1 7 ? 10.555 42.875 11.094 1 63.19 7 LEU B CA 1
ATOM 1373 C C . LEU B 1 7 ? 11.047 44.312 10.844 1 63.19 7 LEU B C 1
ATOM 1375 O O . LEU B 1 7 ? 10.875 44.844 9.75 1 63.19 7 LEU B O 1
ATOM 1379 N N . GLY B 1 8 ? 11.539 44.844 11.82 1 68.81 8 GLY B N 1
ATOM 1380 C CA . GLY B 1 8 ? 12.102 46.156 11.664 1 68.81 8 GLY B CA 1
ATOM 1381 C C . GLY B 1 8 ? 13.219 46.219 10.641 1 68.81 8 GLY B C 1
ATOM 1382 O O . GLY B 1 8 ? 13.258 47.156 9.812 1 68.81 8 GLY B O 1
ATOM 1383 N N . GLU B 1 9 ? 14.109 45.281 10.766 1 65.12 9 GLU B N 1
ATOM 1384 C CA . GLU B 1 9 ? 15.203 45.219 9.805 1 65.12 9 GLU B CA 1
ATOM 1385 C C . GLU B 1 9 ? 14.688 44.875 8.414 1 65.12 9 GLU B C 1
ATOM 1387 O O . GLU B 1 9 ? 15.188 45.375 7.41 1 65.12 9 GLU B O 1
ATOM 1392 N N . LEU B 1 10 ? 13.633 44.062 8.281 1 64.31 10 LEU B N 1
ATOM 1393 C CA . LEU B 1 10 ? 12.977 43.75 7.016 1 64.31 10 LEU B CA 1
ATOM 1394 C C . LEU B 1 10 ? 12.312 44.969 6.434 1 64.31 10 LEU B C 1
ATOM 1396 O O . LEU B 1 10 ? 12.328 45.188 5.219 1 64.31 10 LEU B O 1
ATOM 1400 N N . MET B 1 11 ? 11.82 45.75 7.41 1 70.25 11 MET B N 1
ATOM 1401 C CA . MET B 1 11 ? 11.188 47 7.02 1 70.25 11 MET B CA 1
ATOM 1402 C C . MET B 1 11 ? 12.234 48.062 6.672 1 70.25 11 MET B C 1
ATOM 1404 O O . MET B 1 11 ? 11.969 48.969 5.887 1 70.25 11 MET B O 1
ATOM 1408 N N . ARG B 1 12 ? 13.492 47.812 7.188 1 75.69 12 ARG B N 1
ATOM 1409 C CA . ARG B 1 12 ? 14.516 48.812 6.969 1 75.69 12 ARG B CA 1
ATOM 1410 C C . ARG B 1 12 ? 15.156 48.656 5.594 1 75.69 12 ARG B C 1
ATOM 1412 O O . ARG B 1 12 ? 15.539 49.625 4.961 1 75.69 12 ARG B O 1
ATOM 1419 N N . ASP B 1 13 ? 15.195 47.25 5.047 1 87 13 ASP B N 1
ATOM 1420 C CA . ASP B 1 13 ? 15.766 47 3.729 1 87 13 ASP B CA 1
ATOM 1421 C C . ASP B 1 13 ? 14.867 46.062 2.918 1 87 13 ASP B C 1
ATOM 1423 O O . ASP B 1 13 ? 15.148 44.875 2.807 1 87 13 ASP B O 1
ATOM 1427 N N . PRO B 1 14 ? 13.828 46.625 2.375 1 87.19 14 PRO B N 1
ATOM 1428 C CA . PRO B 1 14 ? 12.836 45.844 1.622 1 87.19 14 PRO B CA 1
ATOM 1429 C C . PRO B 1 14 ? 13.445 45.062 0.464 1 87.19 14 PRO B C 1
ATOM 1431 O O . PRO B 1 14 ? 12.984 43.969 0.146 1 87.19 14 PRO B O 1
ATOM 1434 N N . ASP B 1 15 ? 14.562 45.656 -0.031 1 90.12 15 ASP B N 1
ATOM 1435 C CA . ASP B 1 15 ? 15.219 44.969 -1.142 1 90.12 15 ASP B CA 1
ATOM 1436 C C . ASP B 1 15 ? 15.891 43.688 -0.673 1 90.12 15 ASP B C 1
ATOM 1438 O O . ASP B 1 15 ? 15.82 42.656 -1.358 1 90.12 15 ASP B O 1
ATOM 1442 N N . GLU B 1 16 ? 16.453 43.688 0.491 1 90.06 16 GLU B N 1
ATOM 1443 C CA . GLU B 1 16 ? 17.109 42.5 1.052 1 90.06 16 GLU B CA 1
ATOM 1444 C C . GLU B 1 16 ? 16.078 41.469 1.467 1 90.06 16 GLU B C 1
ATOM 1446 O O . GLU B 1 16 ? 16.281 40.25 1.265 1 90.06 16 GLU B O 1
ATOM 1451 N N . ALA B 1 17 ? 14.992 41.969 1.923 1 89.06 17 ALA B N 1
ATOM 1452 C CA . ALA B 1 17 ? 13.914 41.062 2.316 1 89.06 17 ALA B CA 1
ATOM 1453 C C . ALA B 1 17 ? 13.344 40.344 1.107 1 89.06 17 ALA B C 1
ATOM 1455 O O . ALA B 1 17 ? 13.094 39.125 1.172 1 89.06 17 ALA B O 1
ATOM 1456 N N . GLN B 1 18 ? 13.312 41.125 0.029 1 91.5 18 GLN B N 1
ATOM 1457 C CA . GLN B 1 18 ? 12.805 40.531 -1.201 1 91.5 18 GLN B CA 1
ATOM 1458 C C . GLN B 1 18 ? 13.773 39.5 -1.745 1 91.5 18 GLN B C 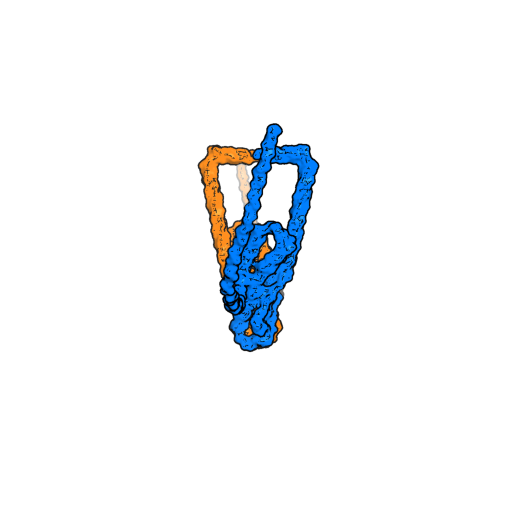1
ATOM 1460 O O . GLN B 1 18 ? 13.352 38.438 -2.209 1 91.5 18 GLN B O 1
ATOM 1465 N N . ARG B 1 19 ? 15.047 39.719 -1.61 1 92 19 ARG B N 1
ATOM 1466 C CA . ARG B 1 19 ? 16.062 38.781 -2.1 1 92 19 ARG B CA 1
ATOM 1467 C C . ARG B 1 19 ? 16.062 37.5 -1.285 1 92 19 ARG B C 1
ATOM 1469 O O . ARG B 1 19 ? 16.172 36.406 -1.844 1 92 19 ARG B O 1
ATOM 1476 N N . LYS B 1 20 ? 15.891 37.656 0 1 91.56 20 LYS B N 1
ATOM 1477 C CA . LYS B 1 20 ? 15.859 36.5 0.872 1 91.56 20 LYS B CA 1
ATOM 1478 C C . LYS B 1 20 ? 14.617 35.656 0.597 1 91.56 20 LYS B C 1
ATOM 1480 O O . LYS B 1 20 ? 14.695 34.406 0.594 1 91.56 20 LYS B O 1
ATOM 1485 N N . LEU B 1 21 ? 13.5 36.281 0.336 1 93.06 21 LEU B N 1
ATOM 1486 C CA . LEU B 1 21 ? 12.266 35.594 0.001 1 93.06 21 LEU B CA 1
ATOM 1487 C C . LEU B 1 21 ? 12.414 34.844 -1.319 1 93.06 21 LEU B C 1
ATOM 1489 O O . LEU B 1 21 ? 11.945 33.688 -1.447 1 93.06 21 LEU B O 1
ATOM 1493 N N . ASP B 1 22 ? 13.07 35.469 -2.25 1 94.56 22 ASP B N 1
ATOM 1494 C CA . ASP B 1 22 ? 13.297 34.844 -3.551 1 94.56 22 ASP B CA 1
ATOM 1495 C C . ASP B 1 22 ? 14.188 33.625 -3.424 1 94.56 22 ASP B C 1
ATOM 1497 O O . ASP B 1 22 ? 13.938 32.594 -4.062 1 94.56 22 ASP B O 1
ATOM 1501 N N . GLN B 1 23 ? 15.172 33.781 -2.561 1 93.44 23 GLN B N 1
ATOM 1502 C CA . GLN B 1 23 ? 16.078 32.656 -2.338 1 93.44 23 GLN B CA 1
ATOM 1503 C C . GLN B 1 23 ? 15.367 31.484 -1.65 1 93.44 23 GLN B C 1
ATOM 1505 O O . GLN B 1 23 ? 15.594 30.328 -1.99 1 93.44 23 GLN B O 1
ATOM 1510 N N . TRP B 1 24 ? 14.508 31.812 -0.729 1 93.19 24 TRP B N 1
ATOM 1511 C CA . TRP B 1 24 ? 13.734 30.781 -0.029 1 93.19 24 TRP B CA 1
ATOM 1512 C C . TRP B 1 24 ? 12.789 30.062 -0.985 1 93.19 24 TRP B C 1
ATOM 1514 O O . TRP B 1 24 ? 12.703 28.844 -0.979 1 93.19 24 TRP B O 1
ATOM 1524 N N . ALA B 1 25 ? 12.172 30.766 -1.879 1 94.88 25 ALA B N 1
ATOM 1525 C CA . ALA B 1 25 ? 11.242 30.203 -2.857 1 94.88 25 ALA B CA 1
ATOM 1526 C C . ALA B 1 25 ? 11.969 29.281 -3.834 1 94.88 25 ALA B C 1
ATOM 1528 O O . ALA B 1 25 ? 11.461 28.219 -4.176 1 94.88 25 ALA B O 1
ATOM 1529 N N . GLU B 1 26 ? 13.133 29.734 -4.172 1 94.44 26 GLU B N 1
ATOM 1530 C CA . GLU B 1 26 ? 13.922 28.906 -5.078 1 94.44 26 GLU B CA 1
ATOM 1531 C C . GLU B 1 26 ? 14.383 27.625 -4.406 1 94.44 26 GLU B C 1
ATOM 1533 O O . GLU B 1 26 ? 14.383 26.562 -5.031 1 94.44 26 GLU B O 1
ATOM 1538 N N . GLY B 1 27 ? 14.742 27.75 -3.139 1 92.25 27 GLY B N 1
ATOM 1539 C CA . GLY B 1 27 ? 15.125 26.578 -2.375 1 92.25 27 GLY B CA 1
ATOM 1540 C C . GLY B 1 27 ? 14 25.562 -2.227 1 92.25 27 GLY B C 1
ATOM 1541 O O . GLY B 1 27 ? 14.211 24.359 -2.395 1 92.25 27 GLY B O 1
ATOM 1542 N N . LEU B 1 28 ? 12.836 26.094 -2.018 1 93.19 28 LEU B N 1
ATOM 1543 C CA . LEU B 1 28 ? 11.664 25.219 -1.889 1 93.19 28 LEU B CA 1
ATOM 1544 C C . LEU B 1 28 ? 11.344 24.547 -3.213 1 93.19 28 LEU B C 1
ATOM 1546 O O . LEU B 1 28 ? 10.992 23.359 -3.24 1 93.19 28 LEU B O 1
ATOM 1550 N N . GLN B 1 29 ? 11.469 25.281 -4.273 1 94.81 29 GLN B N 1
ATOM 1551 C CA . GLN B 1 29 ? 11.203 24.734 -5.598 1 94.81 29 GLN B CA 1
ATOM 1552 C C . GLN B 1 29 ? 12.203 23.625 -5.945 1 94.81 29 GLN B C 1
ATOM 1554 O O . GLN B 1 29 ? 11.828 22.594 -6.48 1 94.81 29 GLN B O 1
ATOM 1559 N N . ASN B 1 30 ? 13.414 23.891 -5.586 1 93.75 30 ASN B N 1
ATOM 1560 C CA . ASN B 1 30 ? 14.453 22.906 -5.836 1 93.75 30 ASN B CA 1
ATOM 1561 C C . ASN B 1 30 ? 14.211 21.625 -5.031 1 93.75 30 ASN B C 1
ATOM 1563 O O . ASN B 1 30 ? 14.383 20.516 -5.547 1 93.75 30 ASN B O 1
ATOM 1567 N N . LYS B 1 31 ? 13.852 21.781 -3.838 1 91.56 31 LYS B N 1
ATOM 1568 C CA . LYS B 1 31 ? 13.539 20.641 -2.986 1 91.56 31 LYS B CA 1
ATOM 1569 C C . LYS B 1 31 ? 12.344 19.859 -3.523 1 91.56 31 LYS B C 1
ATOM 1571 O O . LYS B 1 31 ? 12.375 18.625 -3.59 1 91.56 31 LYS B O 1
ATOM 1576 N N . ALA B 1 32 ? 11.328 20.547 -3.945 1 93.81 32 ALA B N 1
ATOM 1577 C CA . ALA B 1 32 ? 10.133 19.906 -4.504 1 93.81 32 ALA B CA 1
ATOM 1578 C C . ALA B 1 32 ? 10.477 19.094 -5.738 1 93.81 32 ALA B C 1
ATOM 1580 O O . ALA B 1 32 ? 9.938 18 -5.934 1 93.81 32 ALA B O 1
ATOM 1581 N N . GLU B 1 33 ? 11.352 19.578 -6.516 1 95.06 33 GLU B N 1
ATOM 1582 C CA . GLU B 1 33 ? 11.742 18.875 -7.734 1 95.06 33 GLU B CA 1
ATOM 1583 C C . GLU B 1 33 ? 12.531 17.609 -7.418 1 95.06 33 GLU B C 1
ATOM 1585 O O . GLU B 1 33 ? 12.367 16.578 -8.086 1 95.06 33 GLU B O 1
ATOM 1590 N N . ARG B 1 34 ? 13.328 17.703 -6.371 1 93.75 34 ARG B N 1
ATOM 1591 C CA . ARG B 1 34 ? 14.094 16.531 -5.98 1 93.75 34 ARG B CA 1
ATOM 1592 C C . ARG B 1 34 ? 13.195 15.445 -5.41 1 93.75 34 ARG B C 1
ATOM 1594 O O . ARG B 1 34 ? 13.383 14.266 -5.688 1 93.75 34 ARG B O 1
ATOM 1601 N N . TYR B 1 35 ? 12.242 15.812 -4.66 1 94 35 TYR B N 1
ATOM 1602 C CA . TYR B 1 35 ? 11.281 14.852 -4.129 1 94 35 TYR B CA 1
ATOM 1603 C C . TYR B 1 35 ? 10.461 14.219 -5.25 1 94 35 TYR B C 1
ATOM 1605 O O . TYR B 1 35 ? 10.18 13.023 -5.219 1 94 35 TYR B O 1
ATOM 1613 N N . ALA B 1 36 ? 10.086 15.039 -6.215 1 95.75 36 ALA B N 1
ATOM 1614 C CA . ALA B 1 36 ? 9.336 14.523 -7.355 1 95.75 36 ALA B CA 1
ATOM 1615 C C . ALA B 1 36 ? 10.156 13.5 -8.133 1 95.75 36 ALA B C 1
ATOM 1617 O O . ALA B 1 36 ? 9.633 12.469 -8.562 1 95.75 36 ALA B O 1
ATOM 1618 N N . ALA B 1 37 ? 11.375 13.766 -8.234 1 95.62 37 ALA B N 1
ATOM 1619 C CA . ALA B 1 37 ? 12.258 12.844 -8.938 1 95.62 37 ALA B CA 1
ATOM 1620 C C . ALA B 1 37 ? 12.422 11.539 -8.164 1 95.62 37 ALA B C 1
ATOM 1622 O O . ALA B 1 37 ? 12.422 10.453 -8.75 1 95.62 37 ALA B O 1
ATOM 1623 N N . ALA B 1 38 ? 12.57 11.633 -6.836 1 94.88 38 ALA B N 1
ATOM 1624 C CA . ALA B 1 38 ? 12.664 10.445 -5.988 1 94.88 38 ALA B CA 1
ATOM 1625 C C . ALA B 1 38 ? 11.398 9.602 -6.098 1 94.88 38 ALA B C 1
ATOM 1627 O O . ALA B 1 38 ? 11.469 8.375 -6.168 1 94.88 38 ALA B O 1
ATOM 1628 N N . GLN B 1 39 ? 10.305 10.273 -6.125 1 95.31 39 GLN B N 1
ATOM 1629 C CA . GLN B 1 39 ? 9.023 9.578 -6.242 1 95.31 39 GLN B CA 1
ATOM 1630 C C . GLN B 1 39 ? 8.922 8.844 -7.574 1 95.31 39 GLN B C 1
ATOM 1632 O O . GLN B 1 39 ? 8.508 7.684 -7.617 1 95.31 39 GLN B O 1
ATOM 1637 N N . GLU B 1 40 ? 9.258 9.453 -8.625 1 96.62 40 GLU B N 1
ATOM 1638 C CA . GLU B 1 40 ? 9.211 8.836 -9.945 1 96.62 40 GLU B CA 1
ATOM 1639 C C . GLU B 1 40 ? 10.109 7.605 -10.016 1 96.62 40 GLU B C 1
ATOM 1641 O O . GLU B 1 40 ? 9.719 6.566 -10.547 1 96.62 40 GLU B O 1
ATOM 1646 N N . ARG B 1 41 ? 11.234 7.742 -9.438 1 97.06 41 ARG B N 1
ATOM 1647 C CA . ARG B 1 41 ? 12.164 6.621 -9.422 1 97.06 41 ARG B CA 1
ATOM 1648 C C . ARG B 1 41 ? 11.641 5.473 -8.57 1 97.06 41 ARG B C 1
ATOM 1650 O O . ARG B 1 41 ? 11.773 4.305 -8.938 1 97.06 41 ARG B O 1
ATOM 1657 N N . THR B 1 42 ? 11.094 5.844 -7.445 1 97.19 42 THR B N 1
ATOM 1658 C CA . THR B 1 42 ? 10.508 4.836 -6.566 1 97.19 42 THR B CA 1
ATOM 1659 C C . THR B 1 42 ? 9.383 4.082 -7.277 1 97.19 42 THR B C 1
ATOM 1661 O O . THR B 1 42 ? 9.281 2.861 -7.16 1 97.19 42 THR B O 1
ATOM 1664 N N . GLU B 1 43 ? 8.57 4.793 -8.055 1 95.81 43 GLU B N 1
ATOM 1665 C CA . GLU B 1 43 ? 7.438 4.191 -8.75 1 95.81 43 GLU B CA 1
ATOM 1666 C C . GLU B 1 43 ? 7.902 3.215 -9.828 1 95.81 43 GLU B C 1
ATOM 1668 O O . GLU B 1 43 ? 7.145 2.338 -10.242 1 95.81 43 GLU B O 1
ATOM 1673 N N . GLN B 1 44 ? 9.102 3.307 -10.219 1 96.69 44 GLN B N 1
ATOM 1674 C CA . GLN B 1 44 ? 9.625 2.473 -11.297 1 96.69 44 GLN B CA 1
ATOM 1675 C C . GLN B 1 44 ? 10.383 1.271 -10.742 1 96.69 44 GLN B C 1
ATOM 1677 O O . GLN B 1 44 ? 10.805 0.393 -11.5 1 96.69 44 GLN B O 1
ATOM 1682 N N . LEU B 1 45 ? 10.523 1.238 -9.492 1 97.69 45 LEU B N 1
ATOM 1683 C CA . LEU B 1 45 ? 11.25 0.128 -8.883 1 97.69 45 LEU B CA 1
ATOM 1684 C C . LEU B 1 45 ? 10.539 -1.195 -9.141 1 97.69 45 LEU B C 1
ATOM 1686 O O . LEU B 1 45 ? 9.305 -1.261 -9.109 1 97.69 45 LEU B O 1
ATOM 1690 N N . ARG B 1 46 ? 11.312 -2.178 -9.477 1 98.56 46 ARG B N 1
ATOM 1691 C CA . ARG B 1 46 ? 10.867 -3.564 -9.594 1 98.56 46 ARG B CA 1
ATOM 1692 C C . ARG B 1 46 ? 11.812 -4.508 -8.859 1 98.56 46 ARG B C 1
ATOM 1694 O O . ARG B 1 46 ? 13.031 -4.473 -9.086 1 98.56 46 ARG B O 1
ATOM 1701 N N . LEU B 1 47 ? 11.242 -5.211 -7.977 1 98.12 47 LEU B N 1
ATOM 1702 C CA . LEU B 1 47 ? 12.008 -6.215 -7.242 1 98.12 47 LEU B CA 1
ATOM 1703 C C . LEU B 1 47 ? 11.531 -7.621 -7.586 1 98.12 47 LEU B C 1
ATOM 1705 O O . LEU B 1 47 ? 10.328 -7.883 -7.621 1 98.12 47 LEU B O 1
ATOM 1709 N N . THR B 1 48 ? 12.555 -8.484 -7.852 1 98.44 48 THR B N 1
ATOM 1710 C CA . THR B 1 48 ? 12.227 -9.852 -8.25 1 98.44 48 THR B CA 1
ATOM 1711 C C . THR B 1 48 ? 12.859 -10.859 -7.301 1 98.44 48 THR B C 1
ATOM 1713 O O . THR B 1 48 ? 14 -10.68 -6.871 1 98.44 48 THR B O 1
ATOM 1716 N N . ALA B 1 49 ? 12.086 -11.828 -6.949 1 97.88 49 ALA B N 1
ATOM 1717 C CA . ALA B 1 49 ? 12.578 -12.992 -6.207 1 97.88 49 ALA B CA 1
ATOM 1718 C C . ALA B 1 49 ? 12.164 -14.289 -6.887 1 97.88 49 ALA B C 1
ATOM 1720 O O . ALA B 1 49 ? 11.156 -14.336 -7.602 1 97.88 49 ALA B O 1
ATOM 1721 N N . SER B 1 50 ? 12.961 -15.281 -6.629 1 97.94 50 SER B N 1
ATOM 1722 C CA . SER B 1 50 ? 12.664 -16.625 -7.137 1 97.94 50 SER B CA 1
ATOM 1723 C C . SER B 1 50 ? 12.703 -17.656 -6.02 1 97.94 50 SER B C 1
ATOM 1725 O O . SER B 1 50 ? 13.477 -17.516 -5.066 1 97.94 50 SER B O 1
ATOM 1727 N N . SER B 1 51 ? 11.82 -18.594 -6.25 1 96.94 51 SER B N 1
ATOM 1728 C CA . SER B 1 51 ? 11.93 -19.734 -5.348 1 96.94 51 SER B CA 1
ATOM 1729 C C . SER B 1 51 ? 13.266 -20.453 -5.527 1 96.94 51 SER B C 1
ATOM 1731 O O . SER B 1 51 ? 13.914 -20.328 -6.57 1 96.94 51 SER B O 1
ATOM 1733 N N . GLN B 1 52 ? 13.727 -21.125 -4.543 1 91.81 52 GLN B N 1
ATOM 1734 C CA . GLN B 1 52 ? 15.039 -21.781 -4.547 1 91.81 52 GLN B CA 1
ATOM 1735 C C . GLN B 1 52 ? 15.172 -22.734 -5.723 1 91.81 52 GLN B C 1
ATOM 1737 O O . GLN B 1 52 ? 16.234 -22.828 -6.344 1 91.81 52 GLN B O 1
ATOM 1742 N N . ASP B 1 53 ? 14.148 -23.359 -6.125 1 94.69 53 ASP B N 1
ATOM 1743 C CA . ASP B 1 53 ? 14.211 -24.359 -7.188 1 94.69 53 ASP B CA 1
ATOM 1744 C C . ASP B 1 53 ? 13.789 -23.75 -8.531 1 94.69 53 ASP B C 1
ATOM 1746 O O . ASP B 1 53 ? 13.625 -24.484 -9.516 1 94.69 53 ASP B O 1
ATOM 1750 N N . GLY B 1 54 ? 13.5 -22.516 -8.539 1 96.12 54 GLY B N 1
ATOM 1751 C CA . GLY B 1 54 ? 13.18 -21.812 -9.773 1 96.12 54 GLY B CA 1
ATOM 1752 C C . GLY B 1 54 ? 11.758 -22.031 -10.234 1 96.12 54 GLY B C 1
ATOM 1753 O O . GLY B 1 54 ? 11.391 -21.656 -11.352 1 96.12 54 GLY B O 1
ATOM 1754 N N . ALA B 1 55 ? 10.945 -22.625 -9.469 1 97.62 55 ALA B N 1
ATOM 1755 C CA . ALA B 1 55 ? 9.57 -22.953 -9.844 1 97.62 55 ALA B CA 1
ATOM 1756 C C . ALA B 1 55 ? 8.727 -21.688 -9.953 1 97.62 55 ALA B C 1
ATOM 1758 O O . ALA B 1 55 ? 7.781 -21.641 -10.75 1 97.62 55 ALA B O 1
ATOM 1759 N N . VAL B 1 56 ? 9.047 -20.703 -9.102 1 98.62 56 VAL B N 1
ATOM 1760 C CA . VAL B 1 56 ? 8.234 -19.484 -9.031 1 98.62 56 VAL B CA 1
ATOM 1761 C C . VAL B 1 56 ? 9.141 -18.25 -9.078 1 98.62 56 VAL B C 1
ATOM 1763 O O . VAL B 1 56 ? 10.164 -18.203 -8.398 1 98.62 56 VAL B O 1
ATOM 1766 N N . LYS B 1 57 ? 8.805 -17.328 -9.891 1 98.88 57 LYS B N 1
ATOM 1767 C CA . LYS B 1 57 ? 9.438 -16.016 -9.961 1 98.88 57 LYS B CA 1
ATOM 1768 C C . LYS B 1 57 ? 8.398 -14.906 -9.852 1 98.88 57 LYS B C 1
ATOM 1770 O O . LYS B 1 57 ? 7.434 -14.875 -10.617 1 98.88 57 LYS B O 1
ATOM 1775 N N . VAL B 1 58 ? 8.617 -14 -8.906 1 98.81 58 VAL B N 1
ATOM 1776 C CA . VAL B 1 58 ? 7.652 -12.93 -8.648 1 98.81 58 VAL B CA 1
ATOM 1777 C C . VAL B 1 58 ? 8.344 -11.578 -8.75 1 98.81 58 VAL B C 1
ATOM 1779 O O . VAL B 1 58 ? 9.469 -11.406 -8.273 1 98.81 58 VAL B O 1
ATOM 1782 N N . THR B 1 59 ? 7.699 -10.633 -9.406 1 98.81 59 THR B N 1
ATOM 1783 C CA . THR B 1 59 ? 8.141 -9.242 -9.445 1 98.81 59 THR B CA 1
ATOM 1784 C C . THR B 1 59 ? 7.125 -8.336 -8.758 1 98.81 59 THR B C 1
ATOM 1786 O O . THR B 1 59 ? 5.918 -8.461 -8.984 1 98.81 59 THR B O 1
ATOM 1789 N N . VAL B 1 60 ? 7.656 -7.426 -7.883 1 98.25 60 VAL B N 1
ATOM 1790 C CA . VAL B 1 60 ? 6.777 -6.496 -7.18 1 98.25 60 VAL B CA 1
ATOM 1791 C C . VAL B 1 60 ? 7.266 -5.062 -7.387 1 98.25 60 VAL B C 1
ATOM 1793 O O . VAL B 1 60 ? 8.43 -4.844 -7.734 1 98.25 60 VAL B O 1
ATOM 1796 N N . GLY B 1 61 ? 6.371 -4.113 -7.246 1 96.88 61 GLY B N 1
ATOM 1797 C CA . GLY B 1 61 ? 6.723 -2.703 -7.191 1 96.88 61 GLY B CA 1
ATOM 1798 C C . GLY B 1 61 ? 7.074 -2.229 -5.797 1 96.88 61 GLY B C 1
ATOM 1799 O O . GLY B 1 61 ? 7.02 -3.004 -4.84 1 96.88 61 GLY B O 1
ATOM 1800 N N . ALA B 1 62 ? 7.309 -0.974 -5.734 1 95.56 62 ALA B N 1
ATOM 1801 C CA . ALA B 1 62 ? 7.711 -0.362 -4.473 1 95.56 62 ALA B CA 1
ATOM 1802 C C . ALA B 1 62 ? 6.566 -0.379 -3.465 1 95.56 62 ALA B C 1
ATOM 1804 O O . ALA B 1 62 ? 6.789 -0.264 -2.258 1 95.56 62 ALA B O 1
ATOM 1805 N N . ASP B 1 63 ? 5.352 -0.469 -3.961 1 93 63 ASP B N 1
ATOM 1806 C CA . ASP B 1 63 ? 4.184 -0.485 -3.082 1 93 63 ASP B CA 1
ATOM 1807 C C . ASP B 1 63 ? 3.865 -1.905 -2.621 1 93 63 ASP B C 1
ATOM 1809 O O . ASP B 1 63 ? 2.916 -2.117 -1.862 1 93 63 ASP B O 1
ATOM 1813 N N . GLY B 1 64 ? 4.59 -2.836 -3.107 1 95.19 64 GLY B N 1
ATOM 1814 C CA . GLY B 1 64 ? 4.422 -4.227 -2.719 1 95.19 64 GLY B CA 1
ATOM 1815 C C . GLY B 1 64 ? 3.465 -4.984 -3.619 1 95.19 64 GLY B C 1
ATOM 1816 O O . GLY B 1 64 ? 3.289 -6.195 -3.469 1 95.19 64 GLY B O 1
ATOM 1817 N N . GLY B 1 65 ? 2.809 -4.324 -4.543 1 95.38 65 GLY B N 1
ATOM 1818 C CA . GLY B 1 65 ? 1.926 -5 -5.48 1 95.38 65 GLY B CA 1
ATOM 1819 C C . GLY B 1 65 ? 2.668 -5.875 -6.473 1 95.38 65 GLY B C 1
ATOM 1820 O O . GLY B 1 65 ? 3.719 -5.488 -6.988 1 95.38 65 GLY B O 1
ATOM 1821 N N . VAL B 1 66 ? 2.096 -7.012 -6.711 1 97.56 66 VAL B N 1
ATOM 1822 C CA . VAL B 1 66 ? 2.703 -7.934 -7.672 1 97.56 66 VAL B CA 1
ATOM 1823 C C . VAL B 1 66 ? 2.455 -7.434 -9.094 1 97.56 66 VAL B C 1
ATOM 1825 O O . VAL B 1 66 ? 1.311 -7.199 -9.484 1 97.56 66 VAL B O 1
ATOM 1828 N N . THR B 1 67 ? 3.535 -7.305 -9.891 1 96.56 67 THR B N 1
ATOM 1829 C CA . THR B 1 67 ? 3.418 -6.793 -11.25 1 96.56 67 THR B CA 1
ATOM 1830 C C . THR B 1 67 ? 3.65 -7.906 -12.266 1 96.56 67 THR B C 1
ATOM 1832 O O . THR B 1 67 ? 3.266 -7.781 -13.43 1 96.56 67 THR B O 1
ATOM 1835 N N . ASP B 1 68 ? 4.34 -8.969 -11.773 1 98.31 68 ASP B N 1
ATOM 1836 C CA . ASP B 1 68 ? 4.586 -10.102 -12.664 1 98.31 68 ASP B CA 1
ATOM 1837 C C . ASP B 1 68 ? 4.754 -11.391 -11.867 1 98.31 68 ASP B C 1
ATOM 1839 O O . ASP B 1 68 ? 5.227 -11.367 -10.727 1 98.31 68 ASP B O 1
ATOM 1843 N N . LEU B 1 69 ? 4.391 -12.5 -12.484 1 98.81 69 LEU B N 1
ATOM 1844 C CA . LEU B 1 69 ? 4.484 -13.852 -11.945 1 98.81 69 LEU B CA 1
ATOM 1845 C C . LEU B 1 69 ? 4.801 -14.852 -13.047 1 98.81 69 LEU B C 1
ATOM 1847 O O . LEU B 1 69 ? 4.066 -14.953 -14.031 1 98.81 69 LEU B O 1
ATOM 1851 N N . GLU B 1 70 ? 5.875 -15.578 -12.852 1 98.69 70 GLU B N 1
ATOM 1852 C CA . GLU B 1 70 ? 6.293 -16.594 -13.828 1 98.69 70 GLU B CA 1
ATOM 1853 C C . GLU B 1 70 ? 6.566 -17.922 -13.148 1 98.69 70 GLU B C 1
ATOM 1855 O O . GLU B 1 70 ? 6.965 -17.969 -11.984 1 98.69 70 GLU B O 1
ATOM 1860 N N . PHE B 1 71 ? 6.398 -18.922 -13.984 1 98.38 71 PHE B N 1
ATOM 1861 C CA . PHE B 1 71 ? 6.648 -20.266 -13.477 1 98.38 71 PHE B CA 1
ATOM 1862 C C . PHE B 1 71 ? 7.734 -20.969 -14.289 1 98.38 71 PHE B C 1
ATOM 1864 O O . PHE B 1 71 ? 7.781 -20.828 -15.516 1 98.38 71 PHE B O 1
ATOM 1871 N N . GLY B 1 72 ? 8.508 -21.672 -13.555 1 97.12 72 GLY B N 1
ATOM 1872 C CA . GLY B 1 72 ? 9.344 -22.672 -14.188 1 97.12 72 GLY B CA 1
ATOM 1873 C C . GLY B 1 72 ? 8.68 -24.031 -14.281 1 97.12 72 GLY B C 1
ATOM 1874 O O . GLY B 1 72 ? 7.621 -24.266 -13.68 1 97.12 72 GLY B O 1
ATOM 1875 N N . GLY B 1 73 ? 9.32 -24.938 -15.008 1 95.06 73 GLY B N 1
ATOM 1876 C CA . GLY B 1 73 ? 8.75 -26.25 -15.234 1 95.06 73 GLY B CA 1
ATOM 1877 C C . GLY B 1 73 ? 8.492 -27.031 -13.961 1 95.06 73 GLY B C 1
ATOM 1878 O O . GLY B 1 73 ? 7.555 -27.812 -13.883 1 95.06 73 GLY B O 1
ATOM 1879 N N . LYS B 1 74 ? 9.297 -26.781 -13 1 95.56 74 LYS B N 1
ATOM 1880 C CA . LYS B 1 74 ? 9.188 -27.484 -11.727 1 95.56 74 LYS B CA 1
ATOM 1881 C C . LYS B 1 74 ? 7.855 -27.188 -11.047 1 95.56 74 LYS B C 1
ATOM 1883 O O . LYS B 1 74 ? 7.387 -27.969 -10.219 1 95.56 74 LYS B O 1
ATOM 1888 N N . ALA B 1 75 ? 7.25 -26.078 -11.352 1 96.81 75 ALA B N 1
ATOM 1889 C CA . ALA B 1 75 ? 5.98 -25.703 -10.734 1 96.81 75 ALA B CA 1
ATOM 1890 C C . ALA B 1 75 ? 4.906 -26.75 -11.016 1 96.81 75 ALA B C 1
ATOM 1892 O O . ALA B 1 75 ? 3.992 -26.953 -10.211 1 96.81 75 ALA B O 1
ATOM 1893 N N . ARG B 1 76 ? 5.074 -27.5 -12.086 1 94.81 76 ARG B N 1
ATOM 1894 C CA . ARG B 1 76 ? 4.086 -28.484 -12.492 1 94.81 76 ARG B CA 1
ATOM 1895 C C . ARG B 1 76 ? 4.133 -29.703 -11.578 1 94.81 76 ARG B C 1
ATOM 1897 O O . ARG B 1 76 ? 3.172 -30.484 -11.508 1 94.81 76 ARG B O 1
ATOM 1904 N N . THR B 1 77 ? 5.227 -29.875 -10.984 1 94.94 77 THR B N 1
ATOM 1905 C CA . THR B 1 77 ? 5.398 -31.078 -10.172 1 94.94 77 THR B CA 1
ATOM 1906 C C . THR B 1 77 ? 4.848 -30.859 -8.766 1 94.94 77 THR B C 1
ATOM 1908 O O . THR B 1 77 ? 4.68 -31.812 -8.008 1 94.94 77 THR B O 1
ATOM 1911 N N . TYR B 1 78 ? 4.488 -29.594 -8.414 1 95.44 78 TYR B N 1
ATOM 1912 C CA . TYR B 1 78 ? 3.98 -29.297 -7.078 1 95.44 78 TYR B CA 1
ATOM 1913 C C . TYR B 1 78 ? 2.5 -29.656 -6.965 1 95.44 78 TYR B C 1
ATOM 1915 O O . TYR B 1 78 ? 1.726 -29.391 -7.891 1 95.44 78 TYR B O 1
ATOM 1923 N N . PRO B 1 79 ? 2.158 -30.219 -5.766 1 96.81 79 PRO B N 1
ATOM 1924 C CA . PRO B 1 79 ? 0.731 -30.141 -5.449 1 96.81 79 PRO B CA 1
ATOM 1925 C C . PRO B 1 79 ? 0.224 -28.703 -5.359 1 96.81 79 PRO B C 1
ATOM 1927 O O . PRO B 1 79 ? 0.994 -27.797 -5.043 1 96.81 79 PRO B O 1
ATOM 1930 N N . LEU B 1 80 ? -1.026 -28.5 -5.574 1 96.81 80 LEU B N 1
ATOM 1931 C CA . LEU B 1 80 ? -1.598 -27.156 -5.652 1 96.81 80 LEU B CA 1
ATOM 1932 C C . LEU B 1 80 ? -1.396 -26.406 -4.344 1 96.81 80 LEU B C 1
ATOM 1934 O O . LEU B 1 80 ? -1.105 -25.203 -4.352 1 96.81 80 LEU B O 1
ATOM 1938 N N . GLU B 1 81 ? -1.512 -27.062 -3.279 1 97 81 GLU B N 1
ATOM 1939 C CA . GLU B 1 81 ? -1.306 -26.422 -1.984 1 97 81 GLU B CA 1
ATOM 1940 C C . GLU B 1 81 ? 0.139 -25.953 -1.82 1 97 81 GLU B C 1
ATOM 1942 O O . GLU B 1 81 ? 0.394 -24.875 -1.287 1 97 81 GLU B O 1
ATOM 1947 N N . GLU B 1 82 ? 1.036 -26.781 -2.258 1 97.38 82 GLU B N 1
ATOM 1948 C CA . GLU B 1 82 ? 2.451 -26.422 -2.189 1 97.38 82 GLU B CA 1
ATOM 1949 C C . GLU B 1 82 ? 2.781 -25.281 -3.139 1 97.38 82 GLU B C 1
ATOM 1951 O O . GLU B 1 82 ? 3.574 -24.391 -2.805 1 97.38 82 GLU B O 1
ATOM 1956 N N . LEU B 1 83 ? 2.193 -25.297 -4.281 1 97.69 83 LEU B N 1
ATOM 1957 C CA . LEU B 1 83 ? 2.4 -24.203 -5.227 1 97.69 83 LEU B CA 1
ATOM 1958 C C . LEU B 1 83 ? 1.938 -22.875 -4.633 1 97.69 83 LEU B C 1
ATOM 1960 O O . LEU B 1 83 ? 2.639 -21.875 -4.738 1 97.69 83 LEU B O 1
ATOM 1964 N N . SER B 1 84 ? 0.778 -22.922 -4.008 1 98.44 84 SER B N 1
ATOM 1965 C CA . SER B 1 84 ? 0.26 -21.719 -3.342 1 98.44 84 SER B CA 1
ATOM 1966 C C . SER B 1 84 ? 1.241 -21.203 -2.299 1 98.44 84 SER B C 1
ATOM 1968 O O . SER B 1 84 ? 1.527 -20 -2.252 1 98.44 84 SER B O 1
ATOM 1970 N N . ARG B 1 85 ? 1.768 -22.062 -1.511 1 98.06 85 ARG B N 1
ATOM 1971 C CA . ARG B 1 85 ? 2.711 -21.672 -0.465 1 98.06 85 ARG B CA 1
ATOM 1972 C C . ARG B 1 85 ? 3.984 -21.094 -1.063 1 98.06 85 ARG B C 1
ATOM 1974 O O . ARG B 1 85 ? 4.5 -20.078 -0.572 1 98.06 85 ARG B O 1
ATOM 1981 N N . GLN B 1 86 ? 4.461 -21.719 -2.105 1 97.88 86 GLN B N 1
ATOM 1982 C CA . GLN B 1 86 ? 5.684 -21.25 -2.746 1 97.88 86 GLN B CA 1
ATOM 1983 C C . GLN B 1 86 ? 5.48 -19.875 -3.361 1 97.88 86 GLN B C 1
ATOM 1985 O O . GLN B 1 86 ? 6.371 -19.016 -3.287 1 97.88 86 GLN B O 1
ATOM 1990 N N . ILE B 1 87 ? 4.32 -19.672 -3.951 1 98.62 87 ILE B N 1
ATOM 1991 C CA . ILE B 1 87 ? 4.023 -18.375 -4.543 1 98.62 87 ILE B CA 1
ATOM 1992 C C . ILE B 1 87 ? 4.016 -17.297 -3.457 1 98.62 87 ILE B C 1
ATOM 1994 O O . ILE B 1 87 ? 4.68 -16.266 -3.588 1 98.62 87 ILE B O 1
ATOM 1998 N N . LEU B 1 88 ? 3.301 -17.594 -2.359 1 98.31 88 LEU B N 1
ATOM 1999 C CA . LEU B 1 88 ? 3.188 -16.609 -1.284 1 98.31 88 LEU B CA 1
ATOM 2000 C C . LEU B 1 88 ? 4.547 -16.344 -0.646 1 98.31 88 LEU B C 1
ATOM 2002 O O . LEU B 1 88 ? 4.875 -15.195 -0.342 1 98.31 88 LEU B O 1
ATOM 2006 N N . GLN B 1 89 ? 5.32 -17.359 -0.485 1 97.5 89 GLN B N 1
ATOM 2007 C CA . GLN B 1 89 ? 6.652 -17.203 0.084 1 97.5 89 GLN B CA 1
ATOM 2008 C C . GLN B 1 89 ? 7.547 -16.375 -0.832 1 97.5 89 GLN B C 1
ATOM 2010 O O . GLN B 1 89 ? 8.273 -15.5 -0.366 1 97.5 89 GLN B O 1
ATOM 2015 N N . THR B 1 90 ? 7.48 -16.641 -2.074 1 97.94 90 THR B N 1
ATOM 2016 C CA . THR B 1 90 ? 8.312 -15.922 -3.035 1 97.94 90 THR B CA 1
ATOM 2017 C C . THR B 1 90 ? 7.867 -14.469 -3.143 1 97.94 90 THR B C 1
ATOM 2019 O O . THR B 1 90 ? 8.703 -13.57 -3.305 1 97.94 90 THR B O 1
ATOM 2022 N N . MET B 1 91 ? 6.547 -14.234 -3.023 1 97.81 91 MET B N 1
ATOM 2023 C CA . MET B 1 91 ? 6.035 -12.867 -2.963 1 97.81 91 MET B CA 1
ATOM 2024 C C . MET B 1 91 ? 6.633 -12.117 -1.776 1 97.81 91 MET B C 1
ATOM 2026 O O . MET B 1 91 ? 7.102 -10.992 -1.924 1 97.81 91 MET B O 1
ATOM 2030 N N . HIS B 1 92 ? 6.656 -12.766 -0.675 1 96.5 92 HIS B N 1
ATOM 2031 C CA . HIS B 1 92 ? 7.203 -12.148 0.531 1 96.5 92 HIS B CA 1
ATOM 2032 C C . HIS B 1 92 ? 8.695 -11.859 0.376 1 96.5 92 HIS B C 1
ATOM 2034 O O . HIS B 1 92 ? 9.172 -10.805 0.804 1 96.5 92 HIS B O 1
ATOM 2040 N N . GLN B 1 93 ? 9.344 -12.742 -0.264 1 96.94 93 GLN B N 1
ATOM 2041 C CA . GLN B 1 93 ? 10.773 -12.555 -0.513 1 96.94 93 GLN B CA 1
ATOM 2042 C C . GLN B 1 93 ? 11.023 -11.344 -1.403 1 96.94 93 GLN B C 1
ATOM 2044 O O . GLN B 1 93 ? 11.922 -10.547 -1.138 1 96.94 93 GLN B O 1
ATOM 2049 N N . ALA B 1 94 ? 10.227 -11.219 -2.4 1 97.69 94 ALA B N 1
ATOM 2050 C CA . ALA B 1 94 ? 10.359 -10.07 -3.295 1 97.69 94 ALA B CA 1
ATOM 2051 C C . ALA B 1 94 ? 10.062 -8.766 -2.557 1 97.69 94 ALA B C 1
ATOM 2053 O O . ALA B 1 94 ? 10.758 -7.77 -2.76 1 97.69 94 ALA B O 1
ATOM 2054 N N . GLN B 1 95 ? 9.102 -8.781 -1.669 1 97.56 95 GLN B N 1
ATOM 2055 C CA . GLN B 1 95 ? 8.656 -7.594 -0.953 1 97.56 95 GLN B CA 1
ATOM 2056 C C . GLN B 1 95 ? 9.664 -7.18 0.118 1 97.56 95 GLN B C 1
ATOM 2058 O O . GLN B 1 95 ? 9.773 -6 0.448 1 97.56 95 GLN B O 1
ATOM 2063 N N . ALA B 1 96 ? 10.453 -8.125 0.628 1 96.5 96 ALA B N 1
ATOM 2064 C CA . ALA B 1 96 ? 11.375 -7.891 1.738 1 96.5 96 ALA B CA 1
ATOM 2065 C C . ALA B 1 96 ? 12.469 -6.902 1.345 1 96.5 96 ALA B C 1
ATOM 2067 O O . ALA B 1 96 ? 13.055 -6.238 2.205 1 96.5 96 ALA B O 1
ATOM 2068 N N . GLY B 1 97 ? 12.688 -6.738 0.102 1 95.31 97 GLY B N 1
ATOM 2069 C CA . GLY B 1 97 ? 13.734 -5.844 -0.366 1 95.31 97 GLY B CA 1
ATOM 2070 C C . GLY B 1 97 ? 13.242 -4.43 -0.61 1 95.31 97 GLY B C 1
ATOM 2071 O O . GLY B 1 97 ? 14.039 -3.535 -0.9 1 95.31 97 GLY B O 1
ATOM 2072 N N . ILE B 1 98 ? 12 -4.148 -0.42 1 97.25 98 ILE B N 1
ATOM 2073 C CA . ILE B 1 98 ? 11.398 -2.893 -0.853 1 97.25 98 ILE B CA 1
ATOM 2074 C C . ILE B 1 98 ? 11.969 -1.735 -0.035 1 97.25 98 ILE B C 1
ATOM 2076 O O . ILE B 1 98 ? 12.43 -0.74 -0.595 1 97.25 98 ILE B O 1
ATOM 2080 N N . ALA B 1 99 ? 12 -1.894 1.288 1 96.56 99 ALA B N 1
ATOM 2081 C CA . ALA B 1 99 ? 12.438 -0.805 2.158 1 96.56 99 ALA B CA 1
ATOM 2082 C C . ALA B 1 99 ? 13.867 -0.383 1.831 1 96.56 99 ALA B C 1
ATOM 2084 O O . ALA B 1 99 ? 14.164 0.81 1.733 1 96.56 99 ALA B O 1
ATOM 2085 N N . ASN B 1 100 ? 14.719 -1.288 1.589 1 95.94 100 ASN B N 1
ATOM 2086 C CA . ASN B 1 100 ? 16.125 -1.008 1.283 1 95.94 100 ASN B CA 1
ATOM 2087 C C . ASN B 1 100 ? 16.266 -0.313 -0.067 1 95.94 100 ASN B C 1
ATOM 2089 O O . ASN B 1 100 ? 17.047 0.636 -0.199 1 95.94 100 ASN B O 1
ATOM 2093 N N . GLN B 1 101 ? 15.531 -0.795 -1.017 1 97 101 GLN B N 1
ATOM 2094 C CA . GLN B 1 101 ? 15.633 -0.197 -2.344 1 97 101 GLN B CA 1
ATOM 2095 C C . GLN B 1 101 ? 15.102 1.233 -2.344 1 97 101 GLN B C 1
ATOM 2097 O O . GLN B 1 101 ? 15.68 2.119 -2.971 1 97 101 GLN B O 1
ATOM 2102 N N . VAL B 1 102 ? 14.039 1.482 -1.65 1 96.94 102 VAL B N 1
ATOM 2103 C CA . VAL B 1 102 ? 13.477 2.828 -1.559 1 96.94 102 VAL B CA 1
ATOM 2104 C C . VAL B 1 102 ? 14.453 3.74 -0.811 1 96.94 102 VAL B C 1
ATOM 2106 O O . VAL B 1 102 ? 14.68 4.883 -1.219 1 96.94 102 VAL B O 1
ATOM 2109 N N . ALA B 1 103 ? 15.023 3.227 0.232 1 94.88 103 ALA B N 1
ATOM 2110 C CA . ALA B 1 103 ? 16.016 3.988 0.99 1 94.88 103 ALA B CA 1
ATOM 2111 C C . ALA B 1 103 ? 17.172 4.426 0.098 1 94.88 103 ALA B C 1
ATOM 2113 O O . ALA B 1 103 ? 17.641 5.559 0.194 1 94.88 103 ALA B O 1
ATOM 2114 N N . GLU B 1 104 ? 17.562 3.525 -0.735 1 95.69 104 GLU B N 1
ATOM 2115 C CA . GLU B 1 104 ? 18.656 3.818 -1.648 1 95.69 104 GLU B CA 1
ATOM 2116 C C . GLU B 1 104 ? 18.281 4.918 -2.637 1 95.69 104 GLU B C 1
ATOM 2118 O O . GLU B 1 104 ? 19.062 5.836 -2.881 1 95.69 104 GLU B O 1
ATOM 2123 N N . VAL B 1 105 ? 17.109 4.855 -3.176 1 96.12 105 VAL B N 1
ATOM 2124 C CA . VAL B 1 105 ? 16.641 5.863 -4.117 1 96.12 105 VAL B CA 1
ATOM 2125 C C . VAL B 1 105 ? 16.578 7.227 -3.432 1 96.12 105 VAL B C 1
ATOM 2127 O O . VAL B 1 105 ? 17.031 8.227 -3.986 1 96.12 105 VAL B O 1
ATOM 2130 N N . MET B 1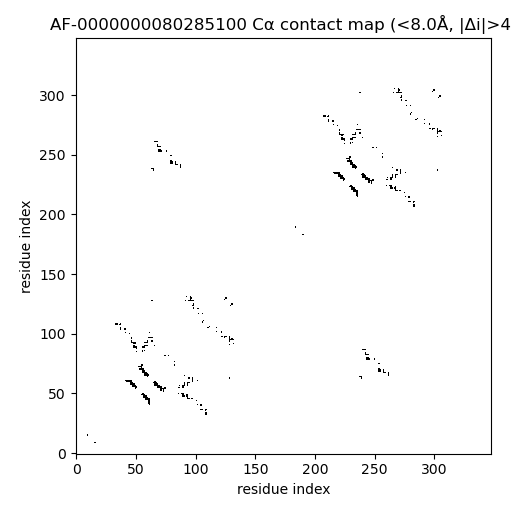 106 ? 16.094 7.312 -2.211 1 94.69 106 MET B N 1
ATOM 2131 C CA . MET B 1 106 ? 15.969 8.57 -1.477 1 94.69 106 MET B CA 1
ATOM 2132 C C . MET B 1 106 ? 17.344 9.148 -1.151 1 94.69 106 MET B C 1
ATOM 2134 O O . MET B 1 106 ? 17.562 10.352 -1.261 1 94.69 106 MET B O 1
ATOM 2138 N N . GLN B 1 107 ? 18.234 8.281 -0.799 1 93.69 107 GLN B N 1
ATOM 2139 C CA . GLN B 1 107 ? 19.578 8.719 -0.478 1 93.69 107 GLN B CA 1
ATOM 2140 C C . GLN B 1 107 ? 20.266 9.312 -1.702 1 93.69 107 GLN B C 1
ATOM 2142 O O . GLN B 1 107 ? 20.906 10.367 -1.612 1 93.69 107 GLN B O 1
ATOM 2147 N N . GLU B 1 108 ? 20.078 8.672 -2.771 1 94.31 108 GLU B N 1
ATOM 2148 C CA . GLU B 1 108 ? 20.734 9.094 -4.004 1 94.31 108 GLU B CA 1
ATOM 2149 C C . GLU B 1 108 ? 20.141 10.398 -4.523 1 94.31 108 GLU B C 1
ATOM 2151 O O . GLU B 1 108 ? 20.859 11.227 -5.094 1 94.31 108 GLU B O 1
ATOM 2156 N N . THR B 1 109 ? 18.891 10.633 -4.316 1 93.25 109 THR B N 1
ATOM 2157 C CA . THR B 1 109 ? 18.203 11.766 -4.926 1 93.25 109 THR B CA 1
ATOM 2158 C C . THR B 1 109 ? 18.141 12.945 -3.963 1 93.25 109 THR B C 1
ATOM 2160 O O . THR B 1 109 ? 18.25 14.102 -4.379 1 93.25 109 THR B O 1
ATOM 2163 N N . LEU B 1 110 ? 18.016 12.641 -2.652 1 92.3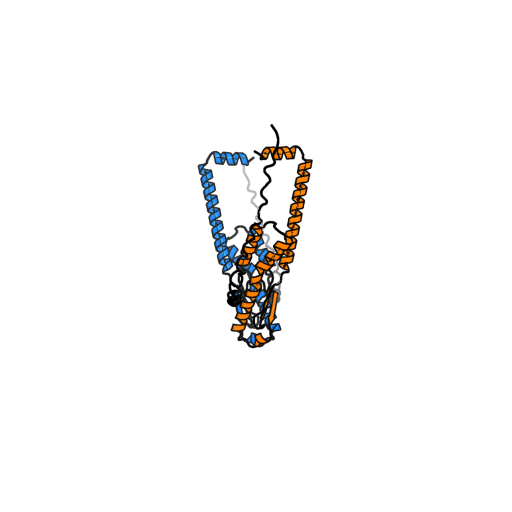8 110 LEU B N 1
ATOM 2164 C CA . LEU B 1 110 ? 17.781 13.719 -1.692 1 92.38 110 LEU B CA 1
ATOM 2165 C C . LEU B 1 110 ? 19.047 13.977 -0.864 1 92.38 110 LEU B C 1
ATOM 2167 O O . LEU B 1 110 ? 19.156 15.016 -0.204 1 92.38 110 LEU B O 1
ATOM 2171 N N . GLY B 1 111 ? 19.891 13.031 -0.909 1 87.88 111 GLY B N 1
ATOM 2172 C CA . GLY B 1 111 ? 21.062 13.172 -0.073 1 87.88 111 GLY B CA 1
ATOM 2173 C C . GLY B 1 111 ? 20.766 13.141 1.411 1 87.88 111 GLY B C 1
ATOM 2174 O O . GLY B 1 111 ? 20.062 12.25 1.888 1 87.88 111 GLY B O 1
ATOM 2175 N N . ASP B 1 112 ? 21.281 14.141 2.195 1 83.62 112 ASP B N 1
ATOM 2176 C CA . ASP B 1 112 ? 21.109 14.156 3.646 1 83.62 112 ASP B CA 1
ATOM 2177 C C . ASP B 1 112 ? 19.938 15.039 4.059 1 83.62 112 ASP B C 1
ATOM 2179 O O . ASP B 1 112 ? 19.703 15.258 5.25 1 83.62 112 ASP B O 1
ATOM 2183 N N . GLU B 1 113 ? 19.266 15.383 3.072 1 80.94 113 GLU B N 1
ATOM 2184 C CA . GLU B 1 113 ? 18.109 16.219 3.373 1 80.94 113 GLU B CA 1
ATOM 2185 C C . GLU B 1 113 ? 17.016 15.414 4.07 1 80.94 113 GLU B C 1
ATOM 2187 O O . GLU B 1 113 ? 16.766 14.266 3.705 1 80.94 113 GLU B O 1
ATOM 2192 N N . ASP B 1 114 ? 16.516 16.047 5.137 1 84.56 114 ASP B N 1
ATOM 2193 C CA . ASP B 1 114 ? 15.328 15.539 5.816 1 84.56 114 ASP B CA 1
ATOM 2194 C C . ASP B 1 114 ? 15.523 14.094 6.27 1 84.56 114 ASP B C 1
ATOM 2196 O O . ASP B 1 114 ? 14.664 13.242 6.031 1 84.56 114 ASP B O 1
ATOM 2200 N N . GLN B 1 115 ? 16.578 13.844 6.914 1 87.38 115 GLN B N 1
ATOM 2201 C CA . GLN B 1 115 ? 16.953 12.5 7.344 1 87.38 115 GLN B CA 1
ATOM 2202 C C . GLN B 1 115 ? 15.914 11.93 8.312 1 87.38 115 GLN B C 1
ATOM 2204 O O . GLN B 1 115 ? 15.562 10.75 8.234 1 87.38 115 GLN B O 1
ATOM 2209 N N . GLU B 1 116 ? 15.484 12.75 9.078 1 89.44 116 GLU B N 1
ATOM 2210 C CA . GLU B 1 116 ? 14.523 12.273 10.062 1 89.44 116 GLU B CA 1
ATOM 2211 C C . GLU B 1 116 ? 13.234 11.789 9.398 1 89.44 116 GLU B C 1
ATOM 2213 O O . GLU B 1 116 ? 12.75 10.695 9.695 1 89.44 116 GLU B O 1
ATOM 2218 N N . THR B 1 117 ? 12.773 12.672 8.531 1 88.69 117 THR B N 1
ATOM 2219 C CA . THR B 1 117 ? 11.555 12.328 7.812 1 88.69 117 THR B CA 1
ATOM 2220 C C . THR B 1 117 ? 11.742 11.07 6.977 1 88.69 117 THR B C 1
ATOM 2222 O O . THR B 1 117 ? 10.891 10.188 6.969 1 88.69 117 THR B O 1
ATOM 2225 N N . ARG B 1 118 ? 12.828 10.883 6.422 1 90.19 118 ARG B N 1
ATOM 2226 C CA . ARG B 1 118 ? 13.125 9.711 5.605 1 90.19 118 ARG B CA 1
ATOM 2227 C C . ARG B 1 118 ? 13.164 8.445 6.461 1 90.19 118 ARG B C 1
ATOM 2229 O O . ARG B 1 118 ? 12.648 7.402 6.066 1 90.19 118 ARG B O 1
ATOM 2236 N N . SER B 1 119 ? 13.789 8.602 7.617 1 92.75 119 SER B N 1
ATOM 2237 C CA . SER B 1 119 ? 13.898 7.457 8.523 1 92.75 119 SER B CA 1
ATOM 2238 C C . SER B 1 119 ? 12.523 6.961 8.953 1 92.75 119 SER B C 1
ATOM 2240 O O . SER B 1 119 ? 12.289 5.754 9.047 1 92.75 119 SER B O 1
ATOM 2242 N N . LEU B 1 120 ? 11.688 7.859 9.102 1 91.25 120 LEU B N 1
ATOM 2243 C CA . LEU B 1 120 ? 10.328 7.5 9.492 1 91.25 120 LEU B CA 1
ATOM 2244 C C . LEU B 1 120 ? 9.602 6.797 8.352 1 91.25 120 LEU B C 1
ATOM 2246 O O . LEU B 1 120 ? 8.922 5.793 8.57 1 91.25 120 LEU B O 1
ATOM 2250 N N . MET B 1 121 ? 9.75 7.332 7.18 1 92.25 121 MET B N 1
ATOM 2251 C CA . MET B 1 121 ? 9.094 6.75 6.016 1 92.25 121 MET B CA 1
ATOM 2252 C C . MET B 1 121 ? 9.609 5.336 5.75 1 92.25 121 MET B C 1
ATOM 2254 O O . MET B 1 121 ? 8.828 4.426 5.484 1 92.25 121 MET B O 1
ATOM 2258 N N . ILE B 1 122 ? 10.875 5.16 5.91 1 94.25 122 ILE B N 1
ATOM 2259 C CA . ILE B 1 122 ? 11.484 3.855 5.68 1 94.25 122 ILE B CA 1
ATOM 2260 C C . ILE B 1 122 ? 11.078 2.891 6.789 1 94.25 122 ILE B C 1
ATOM 2262 O O . ILE B 1 122 ? 10.875 1.7 6.543 1 94.25 122 ILE B O 1
ATOM 2266 N N . GLY B 1 123 ? 10.992 3.375 7.996 1 94.81 123 GLY B N 1
ATOM 2267 C CA . GLY B 1 123 ? 10.516 2.564 9.102 1 94.81 123 GLY B CA 1
ATOM 2268 C C . GLY B 1 123 ? 9.117 2.018 8.883 1 94.81 123 GLY B C 1
ATOM 2269 O O . GLY B 1 123 ? 8.852 0.849 9.172 1 94.81 123 GLY B O 1
ATOM 2270 N N . THR B 1 124 ? 8.289 2.896 8.312 1 92.06 124 THR B N 1
ATOM 2271 C CA . THR B 1 124 ? 6.934 2.463 7.996 1 92.06 124 THR B CA 1
ATOM 2272 C C . THR B 1 124 ? 6.945 1.359 6.941 1 92.06 124 THR B C 1
ATOM 2274 O O . THR B 1 124 ? 6.23 0.365 7.066 1 92.06 124 THR B O 1
ATOM 2277 N N . LEU B 1 125 ? 7.75 1.469 5.965 1 94 125 LEU B N 1
ATOM 2278 C CA . LEU B 1 125 ? 7.879 0.458 4.922 1 94 125 LEU B CA 1
ATOM 2279 C C . LEU B 1 125 ? 8.398 -0.855 5.496 1 94 125 LEU B C 1
ATOM 2281 O O . LEU B 1 125 ? 7.934 -1.933 5.117 1 94 125 LEU B O 1
ATOM 2285 N N . ARG B 1 126 ? 9.312 -0.78 6.461 1 94.06 126 ARG B N 1
ATOM 2286 C CA . ARG B 1 126 ? 9.898 -1.973 7.07 1 94.06 126 ARG B CA 1
ATOM 2287 C C . ARG B 1 126 ? 8.867 -2.715 7.914 1 94.06 126 ARG B C 1
ATOM 2289 O O . ARG B 1 126 ? 8.906 -3.943 8.016 1 94.06 126 ARG B O 1
ATOM 2296 N N . SER B 1 127 ? 8.023 -1.948 8.445 1 92.06 127 SER B N 1
ATOM 2297 C CA . SER B 1 127 ? 6.934 -2.568 9.195 1 92.06 127 SER B CA 1
ATOM 2298 C C . SER B 1 127 ? 5.973 -3.303 8.266 1 92.06 127 SER B C 1
ATOM 2300 O O . SER B 1 127 ? 5.484 -4.383 8.602 1 92.06 127 SER B O 1
ATOM 2302 N N . ARG B 1 128 ? 5.762 -2.75 7.145 1 89.94 128 ARG B N 1
ATOM 2303 C CA . ARG B 1 128 ? 4.844 -3.338 6.176 1 89.94 128 ARG B CA 1
ATOM 2304 C C . ARG B 1 128 ? 5.48 -4.523 5.461 1 89.94 128 ARG B C 1
ATOM 2306 O O . ARG B 1 128 ? 4.812 -5.516 5.172 1 89.94 128 ARG B O 1
ATOM 2313 N N . PHE B 1 129 ? 6.801 -4.355 5.219 1 93.44 129 PHE B N 1
ATOM 2314 C CA . PHE B 1 129 ? 7.547 -5.375 4.496 1 93.44 129 PHE B CA 1
ATOM 2315 C C . PHE B 1 129 ? 8.797 -5.777 5.266 1 93.44 129 PHE B C 1
ATOM 2317 O O . PHE B 1 129 ? 9.906 -5.371 4.914 1 93.44 129 PHE B O 1
ATOM 2324 N N . PRO B 1 130 ? 8.641 -6.641 6.223 1 88.25 130 PRO B N 1
ATOM 2325 C CA . PRO B 1 130 ? 9.797 -7.008 7.047 1 88.25 130 PRO B CA 1
ATOM 2326 C C . PRO B 1 130 ? 10.836 -7.809 6.27 1 88.25 130 PRO B C 1
ATOM 2328 O O . PRO B 1 130 ? 10.492 -8.57 5.359 1 88.25 130 PRO B O 1
ATOM 2331 N N . GLU B 1 131 ? 12.008 -7.633 6.621 1 85.44 131 GLU B N 1
ATOM 2332 C CA . GLU B 1 131 ? 13.125 -8.328 5.977 1 85.44 131 GLU B CA 1
ATOM 2333 C C . GLU B 1 131 ? 13.148 -9.805 6.359 1 85.44 131 GLU B C 1
ATOM 233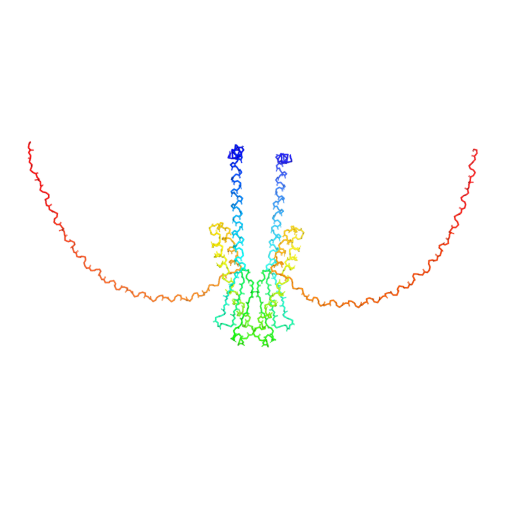5 O O . GLU B 1 131 ? 12.789 -10.164 7.477 1 85.44 131 GLU B O 1
ATOM 2340 N N . ILE B 1 132 ? 13.32 -10.555 5.363 1 78.19 132 ILE B N 1
ATOM 2341 C CA . ILE B 1 132 ? 13.445 -11.992 5.602 1 78.19 132 ILE B CA 1
ATOM 2342 C C . ILE B 1 132 ? 14.914 -12.352 5.801 1 78.19 132 ILE B C 1
ATOM 2344 O O . ILE B 1 132 ? 15.781 -11.898 5.051 1 78.19 132 ILE B O 1
ATOM 2348 N N . GLU B 1 133 ? 15.289 -12.531 7.047 1 61.25 133 GLU B N 1
ATOM 2349 C CA . GLU B 1 133 ? 16.672 -12.891 7.359 1 61.25 133 GLU B CA 1
ATOM 2350 C C . GLU B 1 133 ? 17.125 -14.094 6.539 1 61.25 133 GLU B C 1
ATOM 2352 O O . GLU B 1 133 ? 16.469 -15.133 6.527 1 61.25 133 GLU B O 1
ATOM 2357 N N . GLU B 1 134 ? 17.516 -13.781 5.395 1 55.59 134 GLU B N 1
ATOM 2358 C CA . GLU B 1 134 ? 18.125 -14.945 4.754 1 55.59 134 GLU B CA 1
ATOM 2359 C C . GLU B 1 134 ? 18.969 -15.742 5.742 1 55.59 134 GLU B C 1
ATOM 2361 O O . GLU B 1 134 ? 19.594 -15.172 6.633 1 55.59 134 GLU B O 1
ATOM 2366 N N . GLU B 1 135 ? 18.453 -16.844 6.176 1 48.31 135 GLU B N 1
ATOM 2367 C CA . GLU B 1 135 ? 19.406 -17.656 6.941 1 48.31 135 GLU B CA 1
ATOM 2368 C C . GLU B 1 135 ? 20.812 -17.5 6.395 1 48.31 135 GLU B C 1
ATOM 2370 O O . GLU B 1 135 ? 21.078 -17.812 5.23 1 48.31 135 GLU B O 1
ATOM 2375 N N . GLU B 1 136 ? 21.406 -16.406 6.66 1 48.5 136 GLU B N 1
ATOM 2376 C CA . GLU B 1 136 ? 22.812 -16.422 6.293 1 48.5 136 GLU B CA 1
ATOM 2377 C C . GLU B 1 136 ? 23.391 -17.828 6.379 1 48.5 136 GLU B C 1
ATOM 2379 O O . GLU B 1 136 ? 23.094 -18.578 7.32 1 48.5 136 GLU B O 1
ATOM 2384 N N . PRO B 1 137 ? 23.625 -18.406 5.273 1 47.81 137 PRO B N 1
ATOM 2385 C CA . PRO B 1 137 ? 24.297 -19.672 5.547 1 47.81 137 PRO B CA 1
ATOM 2386 C C . PRO B 1 137 ? 25.203 -19.625 6.773 1 47.81 137 PRO B C 1
ATOM 2388 O O . PRO B 1 137 ? 25.719 -18.547 7.121 1 47.81 137 PRO B O 1
ATOM 2391 N N . PRO B 1 138 ? 24.984 -20.453 7.715 1 43.72 138 PRO B N 1
ATOM 2392 C CA . PRO B 1 138 ? 25.938 -20.359 8.836 1 43.72 138 PRO B CA 1
ATOM 2393 C C . PRO B 1 138 ? 27.328 -19.922 8.391 1 43.72 138 PRO B C 1
ATOM 2395 O O . PRO B 1 138 ? 27.844 -20.422 7.383 1 43.72 138 PRO B O 1
ATOM 2398 N N . ALA B 1 139 ? 27.703 -18.812 8.617 1 46.47 139 ALA B N 1
ATOM 2399 C CA . ALA B 1 139 ? 29.078 -18.438 8.312 1 46.47 139 ALA B CA 1
ATOM 2400 C C . ALA B 1 139 ? 30.031 -19.625 8.516 1 46.47 139 ALA B C 1
ATOM 2402 O O . ALA B 1 139 ? 29.906 -20.359 9.5 1 46.47 139 ALA B O 1
ATOM 2403 N N . SER B 1 140 ? 30.438 -20.328 7.453 1 45.84 140 SER B N 1
ATOM 2404 C CA . SER B 1 140 ? 31.453 -21.328 7.707 1 45.84 140 SER B CA 1
ATOM 2405 C C . SER B 1 140 ? 32.375 -20.906 8.836 1 45.84 140 SER B C 1
ATOM 2407 O O . SER B 1 140 ? 32.906 -19.781 8.828 1 45.84 140 SER B O 1
ATOM 2409 N N . THR B 1 141 ? 32.156 -21.312 10.023 1 50.44 141 THR B N 1
ATOM 2410 C CA . THR B 1 141 ? 33.156 -21.062 11.062 1 50.44 141 THR B CA 1
ATOM 2411 C C . THR B 1 141 ? 34.562 -21 10.461 1 50.44 141 THR B C 1
ATOM 2413 O O . THR B 1 141 ? 34.969 -21.922 9.781 1 50.44 141 THR B O 1
ATOM 2416 N N . PRO B 1 142 ? 35 -19.766 10.133 1 51.31 142 PRO B N 1
ATOM 2417 C CA . PRO B 1 142 ? 36.375 -19.781 9.586 1 51.31 142 PRO B CA 1
ATOM 2418 C C . PRO B 1 142 ? 37.219 -20.891 10.172 1 51.31 142 PRO B C 1
ATOM 2420 O O . PRO B 1 142 ? 37 -21.328 11.305 1 51.31 142 PRO B O 1
ATOM 2423 N N . PRO B 1 143 ? 37.781 -21.719 9.422 1 50.28 143 PRO B N 1
ATOM 2424 C CA . PRO B 1 143 ? 38.625 -22.719 10.055 1 50.28 143 PRO B CA 1
ATOM 2425 C C . PRO B 1 143 ? 39.469 -22.156 11.211 1 50.28 143 PRO B C 1
ATOM 2427 O O . PRO B 1 143 ? 39.719 -20.953 11.242 1 50.28 143 PRO B O 1
ATOM 2430 N N . PRO B 1 144 ? 39.469 -22.734 12.328 1 47.34 144 PRO B N 1
ATOM 2431 C CA . PRO B 1 144 ? 40.312 -22.172 13.391 1 47.34 144 PRO B CA 1
ATOM 2432 C C . PRO B 1 144 ? 41.625 -21.625 12.875 1 47.34 144 PRO B C 1
ATOM 2434 O O . PRO B 1 144 ? 42.25 -22.234 11.992 1 47.34 144 PRO B O 1
ATOM 2437 N N . SER B 1 145 ? 41.75 -20.344 12.734 1 48.75 145 SER B N 1
ATOM 2438 C CA . SER B 1 145 ? 43.062 -19.797 12.391 1 48.75 145 SER B CA 1
ATOM 2439 C C . SER B 1 145 ? 44.188 -20.656 12.953 1 48.75 145 SER B C 1
ATOM 2441 O O . SER B 1 145 ? 44.156 -21 14.133 1 48.75 145 SER B O 1
ATOM 2443 N N . SER B 1 146 ? 44.812 -21.516 12.18 1 46.62 146 SER B N 1
ATOM 2444 C CA . SER B 1 146 ? 46.031 -22.156 12.656 1 46.62 146 SER B CA 1
ATOM 2445 C C . SER B 1 146 ? 46.781 -21.25 13.609 1 46.62 146 SER B C 1
ATOM 2447 O O . SER B 1 146 ? 46.969 -20.047 13.344 1 46.62 146 SER B O 1
ATOM 2449 N N . SER B 1 147 ? 46.781 -21.516 14.898 1 44.34 147 SER B N 1
ATOM 2450 C CA . SER B 1 147 ? 47.625 -20.875 15.898 1 44.34 147 SER B CA 1
ATOM 2451 C C . SER B 1 147 ? 48.969 -20.484 15.312 1 44.34 147 SER B C 1
ATOM 2453 O O . SER B 1 147 ? 49.719 -21.328 14.797 1 44.34 147 SER B O 1
ATOM 2455 N N . SER B 1 148 ? 49.094 -19.312 14.68 1 44.81 148 SER B N 1
ATOM 2456 C CA . SER B 1 148 ? 50.438 -18.797 14.383 1 44.81 148 SER B CA 1
ATOM 2457 C C . SER B 1 148 ? 51.438 -19.281 15.398 1 44.81 148 SER B C 1
ATOM 2459 O O . SER B 1 148 ? 51.25 -19.156 16.609 1 44.81 148 SER B O 1
ATOM 2461 N N . THR B 1 149 ? 52.188 -20.359 15.148 1 44.41 149 THR B N 1
ATOM 2462 C CA . THR B 1 149 ? 53.344 -20.75 15.93 1 44.41 149 THR B CA 1
ATOM 2463 C C . THR B 1 149 ? 54.094 -19.516 16.422 1 44.41 149 THR B C 1
ATOM 2465 O O . THR B 1 149 ? 54.594 -18.719 15.609 1 44.41 149 THR B O 1
ATOM 2468 N N . ASP B 1 150 ? 53.688 -18.844 17.516 1 44.53 150 ASP B N 1
ATOM 2469 C CA . ASP B 1 150 ? 54.5 -17.844 18.219 1 44.53 150 ASP B CA 1
ATOM 2470 C C . ASP B 1 150 ? 55.969 -18.172 18.156 1 44.53 150 ASP B C 1
ATOM 2472 O O . ASP B 1 150 ? 56.438 -19.109 18.812 1 44.53 150 ASP B O 1
ATOM 2476 N N . ALA B 1 151 ? 56.594 -18.25 16.906 1 48.78 151 ALA B N 1
ATOM 2477 C CA . ALA B 1 151 ? 58.062 -18.344 16.938 1 48.78 151 ALA B CA 1
ATOM 2478 C C . ALA B 1 151 ? 58.656 -17.391 17.984 1 48.78 151 ALA B C 1
ATOM 2480 O O . ALA B 1 151 ? 58.156 -16.281 18.172 1 48.78 151 ALA B O 1
ATOM 2481 N N . PRO B 1 152 ? 59.375 -17.906 18.953 1 47.88 152 PRO B N 1
ATOM 2482 C CA . PRO B 1 152 ? 59.938 -17.031 19.969 1 47.88 152 PRO B CA 1
ATOM 2483 C C . PRO B 1 152 ? 60.625 -15.805 19.391 1 47.88 152 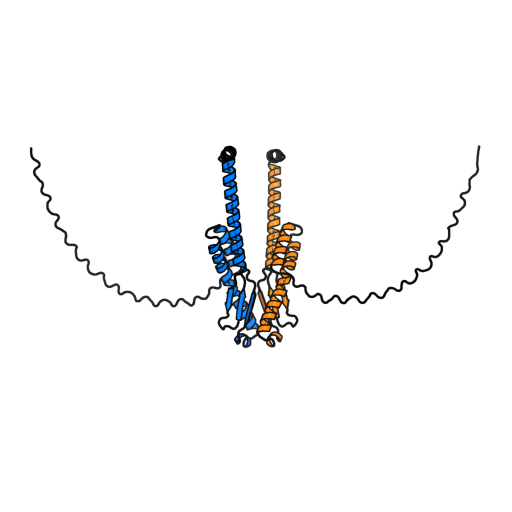PRO B C 1
ATOM 2485 O O . PRO B 1 152 ? 61.125 -15.844 18.266 1 47.88 152 PRO B O 1
ATOM 2488 N N . PRO B 1 153 ? 60.062 -14.586 19.688 1 50.34 153 PRO B N 1
ATOM 2489 C CA . PRO B 1 153 ? 60.75 -13.414 19.109 1 50.34 153 PRO B CA 1
ATOM 2490 C C . PRO B 1 153 ? 62.25 -13.578 19.078 1 50.34 153 PRO B C 1
ATOM 2492 O O . PRO B 1 153 ? 62.844 -14.289 19.906 1 50.34 153 PRO B O 1
ATOM 2495 N N . PRO B 1 154 ? 62.906 -13.492 17.938 1 50.56 154 PRO B N 1
ATOM 2496 C CA . PRO B 1 154 ? 64.375 -13.688 17.922 1 50.56 154 PRO B CA 1
ATOM 2497 C C . PRO B 1 154 ? 65.062 -12.961 19.047 1 50.56 154 PRO B C 1
ATOM 2499 O O . PRO B 1 154 ? 64.562 -11.977 19.578 1 50.56 154 PRO B O 1
ATOM 2502 N N . PRO B 1 155 ? 66 -13.523 19.719 1 45.47 155 PRO B N 1
ATOM 2503 C CA . PRO B 1 155 ? 66.688 -12.914 20.859 1 45.47 155 PRO B CA 1
ATOM 2504 C C . PRO B 1 155 ? 67.188 -11.484 20.578 1 45.47 155 PRO B C 1
ATOM 2506 O O . PRO B 1 155 ? 67.438 -11.141 19.422 1 45.47 155 PRO B O 1
ATOM 2509 N N . HIS B 1 156 ? 66.562 -10.477 21.25 1 46.03 156 HIS B N 1
ATOM 2510 C CA . HIS B 1 156 ? 66.938 -9.062 21.156 1 46.03 156 HIS B CA 1
ATOM 2511 C C . HIS B 1 156 ? 68.438 -8.883 21.125 1 46.03 156 HIS B C 1
ATOM 2513 O O . HIS B 1 156 ? 69.188 -9.422 21.984 1 46.03 156 HIS B O 1
ATOM 2519 N N . THR B 1 157 ? 69.062 -8.812 19.969 1 44.06 157 THR B N 1
ATOM 2520 C CA . THR B 1 157 ? 70.5 -8.523 19.891 1 44.06 157 THR B CA 1
ATOM 2521 C C . THR B 1 157 ? 70.875 -7.309 20.75 1 44.06 157 THR B C 1
ATOM 2523 O O . THR B 1 157 ? 70.125 -6.324 20.766 1 44.06 157 THR B O 1
ATOM 2526 N N . PRO B 1 158 ? 71.625 -7.488 21.828 1 41.59 158 PRO B N 1
ATOM 2527 C CA . PRO B 1 158 ? 72.062 -6.41 22.734 1 41.59 158 PRO B CA 1
ATOM 2528 C C . PRO B 1 158 ? 72.5 -5.16 22 1 41.59 158 PRO B C 1
ATOM 2530 O O . PRO B 1 158 ? 73.25 -5.258 21.016 1 41.59 158 PRO B O 1
ATOM 2533 N N . ARG B 1 159 ? 71.625 -4.137 21.859 1 37.97 159 ARG B N 1
ATOM 2534 C CA . ARG B 1 159 ? 72.062 -2.855 21.297 1 37.97 159 ARG B CA 1
ATOM 2535 C C . ARG B 1 159 ? 73.438 -2.471 21.797 1 37.97 159 ARG B C 1
ATOM 2537 O O . ARG B 1 159 ? 73.688 -2.488 23 1 37.97 159 ARG B O 1
ATOM 2544 N N . GLU B 1 160 ? 74.5 -2.613 21.031 1 38.28 160 GLU B N 1
ATOM 2545 C CA . GLU B 1 160 ? 75.812 -2.195 21.359 1 38.28 160 GLU B CA 1
ATOM 2546 C C . GLU B 1 160 ? 75.875 -0.777 21.922 1 38.28 160 GLU B C 1
ATOM 2548 O O . GLU B 1 160 ? 75.25 0.136 21.344 1 38.28 160 GLU B O 1
ATOM 2553 N N . LYS B 1 161 ? 76 -0.597 23.25 1 38 161 LYS B N 1
ATOM 2554 C CA . LYS B 1 161 ? 76.25 0.653 23.969 1 38 161 LYS B CA 1
ATOM 2555 C C . LYS B 1 161 ? 77.188 1.549 23.234 1 38 161 LYS B C 1
ATOM 2557 O O . LYS B 1 161 ? 78.375 1.172 23.016 1 38 161 LYS B O 1
ATOM 2562 N N . ARG B 1 162 ? 76.75 2.424 22.266 1 36.03 162 ARG B N 1
ATOM 2563 C CA . ARG B 1 162 ? 77.625 3.402 21.672 1 36.03 162 ARG B CA 1
ATOM 2564 C C . ARG B 1 162 ? 78.438 4.113 22.734 1 36.03 162 ARG B C 1
ATOM 2566 O O . ARG B 1 162 ? 77.938 4.574 23.75 1 36.03 162 ARG B O 1
ATOM 2573 N N . HIS B 1 163 ? 79.688 3.834 22.984 1 35.88 163 HIS B N 1
ATOM 2574 C CA . HIS B 1 163 ? 80.688 4.469 23.828 1 35.88 163 HIS B CA 1
ATOM 2575 C C . HIS B 1 163 ? 80.688 5.984 23.656 1 35.88 163 HIS B C 1
ATOM 2577 O O . HIS B 1 163 ? 80.938 6.504 22.562 1 35.88 163 HIS B O 1
ATOM 2583 N N . GLU B 1 164 ? 79.688 6.656 24.344 1 37.34 164 GLU B N 1
ATOM 2584 C CA . GLU B 1 164 ? 79.688 8.117 24.391 1 37.34 164 GLU B CA 1
ATOM 2585 C C . GLU B 1 164 ? 81.062 8.633 24.656 1 37.34 164 GLU B C 1
ATOM 2587 O O . GLU B 1 164 ? 81.75 8.172 25.594 1 37.34 164 GLU B O 1
ATOM 2592 N N . ALA B 1 165 ? 81.812 9.281 23.75 1 40.41 165 ALA B N 1
ATOM 2593 C CA . ALA B 1 165 ? 83.125 9.914 23.781 1 40.41 165 ALA B CA 1
ATOM 2594 C C . ALA B 1 165 ? 83.25 10.883 24.953 1 40.41 165 ALA B C 1
ATOM 2596 O O . ALA B 1 165 ? 82.25 11.57 25.297 1 40.41 165 ALA B O 1
ATOM 2597 N N . PRO B 1 166 ? 84.125 10.75 25.922 1 39.19 166 PRO B N 1
ATOM 2598 C CA . PRO B 1 166 ? 84.438 11.648 27.047 1 39.19 166 PRO B CA 1
ATOM 2599 C C . PRO B 1 166 ? 84.625 13.102 26.609 1 39.19 166 PRO B C 1
ATOM 2601 O O . PRO B 1 166 ? 85.188 13.359 25.562 1 39.19 166 PRO B O 1
ATOM 2604 N N . GLU B 1 167 ? 83.5 13.891 26.641 1 37.09 167 GLU B N 1
ATOM 2605 C CA . GLU B 1 167 ? 83.688 15.312 26.359 1 37.09 167 GLU B CA 1
ATOM 2606 C C . GLU B 1 167 ? 84.875 15.891 27.062 1 37.09 167 GLU B C 1
ATOM 2608 O O . GLU B 1 167 ? 85.125 15.609 28.25 1 37.09 167 GLU B O 1
ATOM 2613 N N . ASP B 1 168 ? 86 16.234 26.422 1 37.72 168 ASP B N 1
ATOM 2614 C CA . ASP B 1 168 ? 87.25 16.906 26.781 1 37.72 168 ASP B CA 1
ATOM 2615 C C . ASP B 1 168 ? 86.938 18.172 27.578 1 37.72 168 ASP B C 1
ATOM 2617 O O . ASP B 1 168 ? 86.188 19.031 27.156 1 37.72 168 ASP B O 1
ATOM 2621 N N . GLU B 1 169 ? 87 18.188 28.922 1 40.44 169 GLU B N 1
ATOM 2622 C CA . GLU B 1 169 ? 87.125 19.266 29.906 1 40.44 169 GLU B CA 1
ATOM 2623 C C . GLU B 1 169 ? 88.125 20.312 29.453 1 40.44 169 GLU B C 1
ATOM 2625 O O . GLU B 1 169 ? 89.375 20.062 29.453 1 40.44 169 GLU B O 1
ATOM 2630 N N . GLY B 1 170 ? 87.938 20.969 28.281 1 35.19 170 GLY B N 1
ATOM 2631 C CA . GLY B 1 170 ? 88.875 22 27.922 1 35.19 170 GLY B CA 1
ATOM 2632 C C . GLY B 1 170 ? 89.25 22.922 29.078 1 35.19 170 GLY B C 1
ATOM 2633 O O . GLY B 1 170 ? 88.438 23.062 30.031 1 35.19 170 GLY B O 1
ATOM 2634 N N . ASN B 1 171 ? 90.5 23.375 29.172 1 35.72 171 ASN B N 1
ATOM 2635 C CA . ASN B 1 171 ? 91.562 24.031 29.969 1 35.72 171 ASN B CA 1
ATOM 2636 C C . ASN B 1 171 ? 91.062 25.359 30.531 1 35.72 171 ASN B C 1
ATOM 2638 O O . ASN B 1 171 ? 91.188 25.625 31.734 1 35.72 171 ASN B O 1
ATOM 2642 N N . SER B 1 172 ? 91.188 26.453 29.734 1 35 172 SER B N 1
ATOM 2643 C CA . SER B 1 172 ? 92.25 27.422 30.016 1 35 172 SER B CA 1
ATOM 2644 C C . SER B 1 172 ? 91.875 28.312 31.203 1 35 172 SER B C 1
ATOM 2646 O O . SER B 1 172 ? 92.562 28.297 32.25 1 35 172 SER B O 1
ATOM 2648 N N . PRO B 1 173 ? 91.875 29.812 31.047 1 42.94 173 PRO B N 1
ATOM 2649 C CA . PRO B 1 173 ? 92.688 30.844 31.688 1 42.94 173 PRO B CA 1
ATOM 2650 C C . PRO B 1 173 ? 92 31.562 32.812 1 42.94 173 PRO B C 1
ATOM 2652 O O . PRO B 1 173 ? 90.75 31.641 32.812 1 42.94 173 PRO B O 1
ATOM 2655 N N . TRP B 1 174 ? 92.688 32 33.938 1 27.48 174 TRP B N 1
ATOM 2656 C CA . TRP B 1 174 ? 92.562 33.125 34.875 1 27.48 174 TRP B CA 1
ATOM 2657 C C . TRP B 1 174 ? 92.188 34.406 34.125 1 27.48 174 TRP B C 1
ATOM 2659 O O . TRP B 1 174 ? 92.688 34.656 33 1 27.48 174 TRP B O 1
#

Radius of gyration: 40.68 Å; Cα contacts (8 Å, |Δi|>4): 306; chains: 2; bounding box: 179×86×61 Å

Secondary structure (DSSP, 8-state):
-HHHHHHHHHHH-HHHHHHHHHHHHHHHHHHHHHHHHHHHHHHT--EEEE-TTSSEEEEE-TTS-EEEEEE-GGGGGS-HHHHHHHHHHHHHHHHHTHHHHHHHHHHHHHTTTTHHHHHHHHHHHHHHS---------------------------------------------/-HHHHHHHHHHH-HHHHHHHHHHHHHHHHHHHHHHHHHHHHHHT--EEEE-TTSSEEEEE-TTS-EEEEEE-GGGGGS-HHHHHHHHHHHHHHHHHTHHHHHHHHHHHHHTTTTHHHHHHHHHHHHHHS---------------------------------------------

InterPro domains:
  IPR004401 Nucleoid-associated protein YbaB/EbfC [PF02575] (28-111)
  IPR036894 Nucleoid-associated protein YbaB-like domain superfamily [G3DSA:3.30.1310.10] (2-116)
  IPR036894 Nucleoid-associated protein YbaB-like domain superfamily [SSF82607] (32-111)

Foldseek 3Di:
DVPVVVVVVCVVCVPVVVVVVVVVVVVVVVQVVLVVVLVVVQQPDKFWFADPVRQKIWIAGLVLDTPDIDGDPVLVVDDPVVNVVRHVVRSLQRLLCNLVVSLVSCCVRVNCPPVVVSVVVSVVSCVVRPHDPPVPPPPPPPPPPPPPPPPPDPPDPPDPPPPPDDPPPDDDDD/DVPVVVVVVCVVCVPVVVVVVVVVVVVVVVQVVLVVVLVVVQQPDKFWFADPVRQKIWIAGLVLDTPDIDGDPCLVVDDPVVNVVRHVVRSLQRLQCNLVVSLVSCCVRVNCPPVVVSVVVSVVSCVVRPHDPPPPPPPPPPDPPPPPPPPPDPPPDPPPPPPPPPDPPDDDDD

pLDDT: mean 79.98, std 22.56, range [27.48, 98.88]

Sequence (348 aa):
MTGANGLGELMRDPDEAQRKLDQWAEGLQNKAERYAAAQERTEQLRLTASSQDGAVKVTVGADGGVTDLEFGGKARTYPLEELSRQILQTMHQAQAGIANQVAEVMQETLGDEDQETRSLMIGTLRSRFPEIEEEEPPASTPPPSSSSTDAPPPPHTPREKRHEAPEDEGNSPWMTGANGLGELMRDPDEAQRKLDQWAEGLQNKAERYAAAQERTEQLRLTASSQDGAVKVTVGADGGVTDLEFGGKARTYPLEELSRQILQTMHQAQAGIANQVAEVMQETLGDEDQETRSLMIGTLRSRFPEIEEEEPPASTPPPSSSSTDAPPPPHTPREKRHEAPEDEGNSPW

Nearest PDB structures (foldseek):
  1pug-assembly2_C  TM=8.461E-01  e=2.352E-03  Escherichia coli
  1j8b-assembly1_A-2  TM=6.179E-01  e=3.080E-04  Haemophilus influenzae Rd KW20
  1pug-assembly1_A  TM=6.370E-01  e=9.928E-04  Escherichia coli
  6hiw-assembly1_DM  TM=5.780E-01  e=1.056E-03  Trypanosoma brucei brucei
  7aor-assembly1_an  TM=5.754E-01  e=3.010E-03  Trypanosoma cruzi strain CL Brener